Protein AF-A0A2P6MQW4-F1 (afdb_monomer)

Secondary structure (DSSP, 8-state):
-----------------------S-SS-HHHHHHHHHHHHHHHH-PPP-SSS-SSEEEEEEETTEEEEEEESS---HHHHSPP--TT---S----HHHHHHHHHHHHHHHHHHHSS--SEEEETT-TTTHHHHHHHHHHHHHT---EEEEEES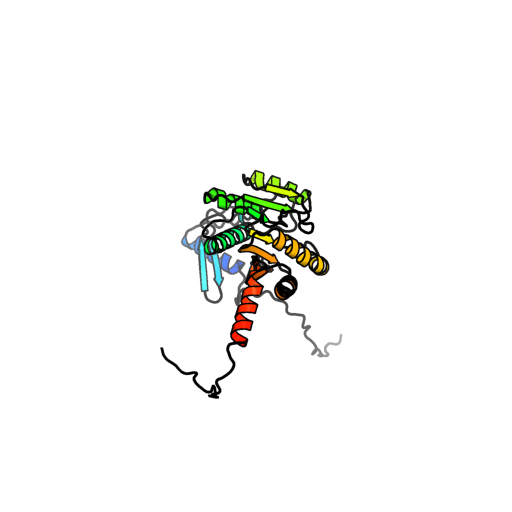-HHHHHHHHHHHHHHT---EEEE--TTTT-S-TT-EEEEEEEPPPTTTSS-HHHHHHHHHHHHHHHHHHEEEEEEEEEEES-HHHHHHHHHHHHHTTSS-EEEEEEEEEEETTEEEEEEEEEEPPTTHHHHHHHHHHHHHHS------------------

Mean predicted aligned error: 14.39 Å

InterPro domains:
  IPR000241 Ribosomal RNA large subunit methyltransferase K/L-like, methyltransferase domain [PF01170] (119-247)
  IPR004114 THUMP domain [PS51165] (1-72)
  IPR029063 S-adenosyl-L-methionine-dependent methyltransferase superfamily [G3DSA:3.40.50.150] (88-279)
  IPR029063 S-adenosyl-L-methionine-dependent methyltransferase superfamily [SSF53335] (117-235)

pLDDT: mean 76.19, std 22.74, range [26.3, 98.56]

Organism: NCBI:txid1890364

Foldseek 3Di:
DDDDDDDDDDDDDDDDDDDDDDEPDPDDQVVVVVVVQVVCCVPPVDDDDPPDDPWDWGWDDHHPDIDIDIDPDDPDVPQQDQDFPPPDDDLDDFGLVVLLVLLVVQQVVLCVQPVAGWAEEEAAAQQLNSNQLSNQVVCVVVVHNHAYEYEHQDPVSQVNNVVSCVVSVGDHHYDNDDLLPQPAAFAAGQEYEYADDECPRPNHPVVCLVVLLSNLQSVLRRHHAQGKYKYKYLPVVSNVVSLVVCVVVLPSQKDWDDWDWDATPNRTMIITMMGRHDSPPVVVVVVVVVVVVVPPDDDDDDDDDDDDDDDDD

Sequence (313 aa):
MPKNRDESKLKEPQKPVTPPMKGLHAYKSPQAASILGGVVQERYGWKVDLEHYDLMISIIILGRDVLICIFLFKLDARYRAPPVVEGFKPVTSLNPATSAALVLLSFDQYFKTHRRYPQFVLDPVCGIGTIPIEGEKIVEERKIKSQFIGTDMYDASIQQARANMEMSRTKGELWVRDSMQGSMRKECIDVILADLPFGRRHGSHNSNQKLYPRLLKQFSRSLCTGGQMYLLTSDSNLLWRVVKEQTATSTMGITLDSMRLVVIGGLACQLMTLTKTSPFLWKEKEKGNANKKQKGGDNDSAVTFADQYHNHD

Radius of gyration: 28.01 Å; Cα contacts (8 Å, |Δi|>4): 444; chains: 1; bounding box: 102×65×67 Å

Nearest PDB structures (foldseek):
  6zxw-assembly1_G  TM=6.320E-01  e=4.915E-16  Archaeoglobus fulgidus
  7qw6-assembly1_A  TM=7.421E-01  e=2.911E-10  Geobacillus stearothermophilus
  7qw7-assembly1_A  TM=6.926E-01  e=4.189E-10  Geobacillus stearothermophilus
  7qw8-assembly1_A  TM=7.684E-01  e=3.505E-09  Geobacillus stearothermophilus
  7uyf-assembly1_A  TM=5.538E-01  e=1.127E-04  Homo sapiens

Structure (mmCIF, N/CA/C/O backbone):
data_AF-A0A2P6MQW4-F1
#
_entry.id   AF-A0A2P6MQW4-F1
#
loop_
_atom_site.group_PDB
_atom_site.id
_atom_site.type_symbol
_atom_site.label_atom_id
_atom_site.label_alt_id
_atom_site.label_comp_id
_atom_site.label_asym_id
_atom_site.label_entity_id
_atom_site.label_seq_id
_atom_site.pdbx_PDB_ins_code
_atom_site.Cartn_x
_atom_site.Cartn_y
_atom_site.Cartn_z
_atom_site.occupancy
_atom_site.B_iso_or_equiv
_atom_site.auth_seq_id
_atom_site.auth_comp_id
_atom_site.auth_asym_id
_atom_site.auth_atom_id
_atom_site.pdbx_PDB_model_num
ATOM 1 N N . MET A 1 1 ? 71.202 -32.603 -13.552 1.00 44.22 1 MET A N 1
ATOM 2 C CA . MET A 1 1 ? 70.162 -33.469 -14.149 1.00 44.22 1 MET A CA 1
ATOM 3 C C . MET A 1 1 ? 70.196 -34.806 -13.433 1.00 44.22 1 MET A C 1
ATOM 5 O O . MET A 1 1 ? 71.265 -35.398 -13.369 1.00 44.22 1 MET A O 1
ATOM 9 N N . PRO A 1 2 ? 69.084 -35.199 -12.803 1.00 37.12 2 PRO A N 1
ATOM 10 C CA . PRO A 1 2 ? 68.334 -36.343 -13.322 1.00 37.12 2 PRO A CA 1
ATOM 11 C C . PRO A 1 2 ? 66.823 -36.070 -13.396 1.00 37.12 2 PRO A C 1
ATOM 13 O O . PRO A 1 2 ? 66.271 -35.283 -12.630 1.00 37.12 2 PRO A O 1
ATOM 16 N N . LYS A 1 3 ? 66.185 -36.707 -14.380 1.00 32.94 3 LYS A N 1
ATOM 17 C CA . LYS A 1 3 ? 64.747 -36.683 -14.668 1.00 32.94 3 LYS A CA 1
ATOM 18 C C . LYS A 1 3 ? 64.034 -37.852 -13.971 1.00 32.94 3 LYS A C 1
ATOM 20 O O . LYS A 1 3 ? 64.612 -38.923 -13.832 1.00 32.94 3 LYS A O 1
ATOM 25 N N . ASN A 1 4 ? 62.749 -37.617 -13.699 1.00 34.44 4 ASN A N 1
ATOM 26 C CA . ASN A 1 4 ? 61.641 -38.560 -13.505 1.00 34.44 4 ASN A CA 1
ATOM 27 C C . ASN A 1 4 ? 61.607 -39.434 -12.239 1.00 34.44 4 ASN A C 1
ATOM 29 O O . ASN A 1 4 ? 62.124 -40.547 -12.205 1.00 34.44 4 ASN A O 1
ATOM 33 N N . ARG A 1 5 ? 60.791 -38.989 -11.275 1.00 33.41 5 ARG A N 1
ATOM 34 C CA . ARG A 1 5 ? 59.795 -39.855 -10.633 1.00 33.41 5 ARG A CA 1
ATOM 35 C C . ARG A 1 5 ? 58.408 -39.279 -10.883 1.00 33.41 5 ARG A C 1
ATOM 37 O O . ARG A 1 5 ? 58.172 -38.095 -10.666 1.00 33.41 5 ARG A O 1
ATOM 44 N N . ASP A 1 6 ? 57.557 -40.148 -11.394 1.00 42.06 6 ASP A N 1
ATOM 45 C CA . ASP A 1 6 ? 56.147 -39.949 -11.672 1.00 42.06 6 ASP A CA 1
ATOM 46 C C . ASP A 1 6 ? 55.377 -40.277 -10.387 1.00 42.06 6 ASP A C 1
ATOM 48 O O . ASP A 1 6 ? 55.449 -41.407 -9.917 1.00 42.06 6 ASP A O 1
ATOM 52 N N . GLU A 1 7 ? 54.722 -39.289 -9.778 1.00 36.41 7 GLU A N 1
ATOM 53 C CA . GLU A 1 7 ? 53.800 -39.468 -8.648 1.00 36.41 7 GLU A CA 1
ATOM 54 C C . GLU A 1 7 ? 52.928 -38.205 -8.520 1.00 36.41 7 GLU A C 1
ATOM 56 O O . GLU A 1 7 ? 53.255 -37.253 -7.816 1.00 36.41 7 GLU A O 1
ATOM 61 N N . SER A 1 8 ? 51.798 -38.158 -9.233 1.00 34.97 8 SER A N 1
ATOM 62 C CA . SER A 1 8 ? 50.724 -37.204 -8.914 1.00 34.97 8 SER A CA 1
ATOM 63 C C . SER A 1 8 ? 49.333 -37.775 -9.201 1.00 34.97 8 SER A C 1
ATOM 65 O O . SER A 1 8 ? 48.591 -37.343 -10.076 1.00 34.97 8 SER A O 1
ATOM 67 N N . LYS A 1 9 ? 48.922 -38.739 -8.374 1.00 42.12 9 LYS A N 1
ATOM 68 C CA . LYS A 1 9 ? 47.525 -38.790 -7.931 1.00 42.12 9 LYS A CA 1
ATOM 69 C C . LYS A 1 9 ? 47.465 -38.073 -6.592 1.00 42.12 9 LYS A C 1
ATOM 71 O O . LYS A 1 9 ? 48.032 -38.598 -5.645 1.00 42.12 9 LYS A O 1
ATOM 76 N N . LEU A 1 10 ? 46.773 -36.933 -6.508 1.00 30.31 10 LEU A N 1
ATOM 77 C CA . LEU A 1 10 ? 45.850 -36.609 -5.408 1.00 30.31 10 LEU A CA 1
ATOM 78 C C . LEU A 1 10 ? 45.249 -35.196 -5.536 1.00 30.31 10 LEU A C 1
ATOM 80 O O . LEU A 1 10 ? 45.945 -34.191 -5.452 1.00 30.31 10 LEU A O 1
ATOM 84 N N . LYS A 1 11 ? 43.909 -35.211 -5.572 1.00 31.86 11 LYS A N 1
ATOM 85 C CA . LYS A 1 11 ? 42.935 -34.205 -5.113 1.00 31.86 11 LYS A CA 1
ATOM 86 C C . LYS A 1 11 ? 42.716 -32.968 -5.987 1.00 31.86 11 LYS A C 1
ATOM 88 O O . LYS A 1 11 ? 43.313 -31.915 -5.797 1.00 31.86 11 LYS A O 1
ATOM 93 N N . GLU A 1 12 ? 41.699 -33.095 -6.839 1.00 35.22 12 GLU A N 1
ATOM 94 C CA . GLU A 1 12 ? 40.882 -31.975 -7.305 1.00 35.22 12 GLU A CA 1
ATOM 95 C C . GLU A 1 12 ? 40.389 -31.128 -6.115 1.00 35.22 12 GLU A C 1
ATOM 97 O O . GLU A 1 12 ? 39.826 -31.677 -5.158 1.00 35.22 12 GLU A O 1
ATOM 102 N N . PRO A 1 13 ? 40.538 -29.795 -6.152 1.00 30.20 13 PRO A N 1
ATOM 103 C CA . PRO A 1 13 ? 39.855 -28.931 -5.209 1.00 30.20 13 PRO A CA 1
ATOM 104 C C . PRO A 1 13 ? 38.390 -28.764 -5.634 1.00 30.20 13 PRO A C 1
ATOM 106 O O . PRO A 1 13 ? 38.050 -27.925 -6.467 1.00 30.20 13 PRO A O 1
ATOM 109 N N . GLN A 1 14 ? 37.505 -29.540 -5.006 1.00 41.25 14 GLN A N 1
ATOM 110 C CA . GLN A 1 14 ? 36.084 -29.208 -4.920 1.00 41.25 14 GLN A CA 1
ATOM 111 C C . GLN A 1 14 ? 35.912 -27.896 -4.145 1.00 41.25 14 GLN A C 1
ATOM 113 O O . GLN A 1 14 ? 36.339 -27.805 -2.994 1.00 41.25 14 GLN A O 1
ATOM 118 N N . LYS A 1 15 ? 35.248 -26.901 -4.745 1.00 32.19 15 LYS A N 1
ATOM 119 C CA . LYS A 1 15 ? 34.669 -25.731 -4.059 1.00 32.19 15 LYS A CA 1
ATOM 120 C C . LYS A 1 15 ? 33.479 -25.168 -4.869 1.00 32.19 15 LYS A C 1
ATOM 122 O O . LYS A 1 15 ? 33.361 -25.473 -6.051 1.00 32.19 15 LYS A O 1
ATOM 127 N N . PRO A 1 16 ? 32.543 -24.448 -4.225 1.00 28.25 16 PRO A N 1
ATOM 128 C CA . PRO A 1 16 ? 31.195 -24.945 -3.958 1.00 28.25 16 PRO A CA 1
ATOM 129 C C . PRO A 1 16 ? 30.109 -24.337 -4.860 1.00 28.25 16 PRO A C 1
ATOM 131 O O . PRO A 1 16 ? 30.250 -23.247 -5.406 1.00 28.25 16 PRO A O 1
ATOM 134 N N . VAL A 1 17 ? 28.994 -25.062 -4.956 1.00 37.56 17 VAL A N 1
ATOM 135 C CA . VAL A 1 17 ? 27.752 -24.681 -5.641 1.00 37.56 17 VAL A CA 1
ATOM 136 C C . VAL A 1 17 ? 27.025 -23.563 -4.886 1.00 37.56 17 VAL A C 1
ATOM 138 O O . VAL A 1 17 ? 26.698 -23.742 -3.714 1.00 37.56 17 VAL A O 1
ATOM 141 N N . THR A 1 18 ? 26.644 -22.489 -5.593 1.00 26.30 18 THR A N 1
ATOM 142 C CA . THR A 1 18 ? 25.503 -21.633 -5.205 1.00 26.30 18 THR A CA 1
ATOM 143 C C . THR A 1 18 ? 24.822 -21.023 -6.450 1.00 26.30 18 THR A C 1
ATOM 145 O O . THR A 1 18 ? 25.526 -20.477 -7.300 1.00 26.30 18 THR A O 1
ATOM 148 N N . PRO A 1 19 ? 23.480 -21.108 -6.612 1.00 33.75 19 PRO A N 1
ATOM 149 C CA . PRO A 1 19 ? 22.783 -20.766 -7.860 1.00 33.75 19 PRO A CA 1
ATOM 150 C C . PRO A 1 19 ? 22.317 -19.292 -7.916 1.00 33.75 19 PRO A C 1
ATOM 152 O O . PRO A 1 19 ? 22.216 -18.628 -6.883 1.00 33.75 19 PRO A O 1
ATOM 155 N N . PRO A 1 20 ? 21.931 -18.800 -9.111 1.00 31.84 20 PRO A N 1
ATOM 156 C CA . PRO A 1 20 ? 20.493 -18.708 -9.358 1.00 31.84 20 PRO A CA 1
ATOM 157 C C . PRO A 1 20 ? 20.118 -19.332 -10.707 1.00 31.84 20 PRO A C 1
ATOM 159 O O . PRO A 1 20 ? 20.423 -18.804 -11.774 1.00 31.84 20 PRO A O 1
ATOM 162 N N . MET A 1 21 ? 19.402 -20.457 -10.663 1.00 42.12 21 MET A N 1
ATOM 163 C CA . MET A 1 21 ? 18.702 -20.974 -11.834 1.00 42.12 21 MET A CA 1
ATOM 164 C C . MET A 1 21 ? 17.496 -20.078 -12.136 1.00 42.12 21 MET A C 1
ATOM 166 O O . MET A 1 21 ? 16.520 -20.065 -11.387 1.00 42.12 21 MET A O 1
ATOM 170 N N . LYS A 1 22 ? 17.537 -19.384 -13.274 1.00 38.19 22 LYS A N 1
ATOM 171 C CA . LYS A 1 22 ? 16.342 -19.049 -14.058 1.00 38.19 22 LYS A CA 1
ATOM 172 C C . LYS A 1 22 ? 16.605 -19.443 -15.515 1.00 38.19 22 LYS A C 1
ATOM 174 O O . LYS A 1 22 ? 17.204 -18.679 -16.261 1.00 38.19 22 LYS A O 1
ATOM 179 N N . GLY A 1 23 ? 16.166 -20.656 -15.866 1.00 48.03 23 GLY A N 1
ATOM 180 C CA . GLY A 1 23 ? 16.211 -21.252 -17.209 1.00 48.03 23 GLY A CA 1
ATOM 181 C C . GLY A 1 23 ? 17.171 -22.444 -17.314 1.00 48.03 23 GLY A C 1
ATOM 182 O O . GLY A 1 23 ? 18.373 -22.283 -17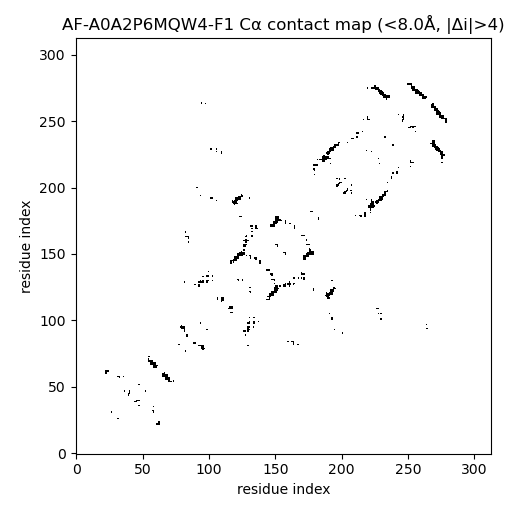.141 1.00 48.03 23 GLY A O 1
ATOM 183 N N . LEU A 1 24 ? 16.648 -23.638 -17.617 1.00 56.66 24 LEU A N 1
ATOM 184 C CA . LEU A 1 24 ? 17.398 -24.866 -17.939 1.00 56.66 24 LEU A CA 1
ATOM 185 C C . LEU A 1 24 ? 18.066 -24.774 -19.332 1.00 56.66 24 LEU A C 1
ATOM 187 O O . LEU A 1 24 ? 17.873 -25.638 -20.186 1.00 56.66 24 LEU A O 1
ATOM 191 N N . HIS A 1 25 ? 18.811 -23.705 -19.614 1.00 62.38 25 HIS A N 1
ATOM 192 C CA . HIS A 1 25 ? 19.381 -23.478 -20.944 1.00 62.38 25 HIS A CA 1
ATOM 193 C C . HIS A 1 25 ? 20.897 -23.328 -20.886 1.00 62.38 25 HIS A C 1
ATOM 195 O O . HIS A 1 25 ? 21.434 -22.625 -20.035 1.00 62.38 25 HIS A O 1
ATOM 201 N N . ALA A 1 26 ? 21.584 -23.988 -21.823 1.00 72.50 26 ALA A N 1
ATOM 202 C CA . ALA A 1 26 ? 23.042 -23.949 -21.956 1.00 72.50 26 ALA A CA 1
ATOM 203 C C . ALA A 1 26 ? 23.576 -22.594 -22.466 1.00 72.50 26 ALA A C 1
ATOM 205 O O . ALA A 1 26 ? 24.786 -22.399 -22.550 1.00 72.50 26 ALA A O 1
ATOM 206 N N . TYR A 1 27 ? 22.688 -21.661 -22.815 1.00 71.31 27 TYR A N 1
ATOM 207 C CA . TYR A 1 27 ? 23.023 -20.351 -23.359 1.00 71.31 27 TYR A CA 1
ATOM 208 C C . TYR A 1 27 ? 22.572 -19.221 -22.428 1.00 71.31 27 TYR A C 1
ATOM 210 O O . TYR A 1 27 ? 21.596 -19.331 -21.685 1.00 71.31 27 TYR A O 1
ATOM 218 N N . LYS A 1 28 ? 23.301 -18.105 -22.480 1.00 79.44 28 LYS A N 1
ATOM 219 C CA . LYS A 1 28 ? 23.038 -16.901 -21.681 1.00 79.44 28 LYS A CA 1
ATOM 220 C C . LYS A 1 28 ? 22.082 -15.958 -22.416 1.00 79.44 28 LYS A C 1
ATOM 222 O O . LYS A 1 28 ? 22.084 -15.901 -23.643 1.00 79.44 28 LYS A O 1
ATOM 227 N N . SER A 1 29 ? 21.340 -15.133 -21.676 1.00 79.50 29 SER A N 1
ATOM 228 C CA . SER A 1 29 ? 20.401 -14.152 -22.250 1.00 79.50 29 SER A CA 1
ATOM 229 C C . SER A 1 29 ? 21.007 -13.235 -23.331 1.00 79.50 29 SER A C 1
ATOM 231 O O . SER A 1 29 ? 20.345 -13.044 -24.350 1.00 79.50 29 SER A O 1
ATOM 233 N N . PRO A 1 30 ? 22.253 -12.722 -23.206 1.00 84.56 30 PRO A N 1
ATOM 234 C CA . PRO A 1 30 ? 22.855 -11.899 -24.259 1.00 84.56 30 PRO A CA 1
ATOM 235 C C . PRO A 1 30 ? 23.073 -12.646 -25.580 1.00 84.56 30 PRO A C 1
ATOM 237 O O . PRO A 1 30 ? 22.984 -12.040 -26.640 1.00 84.56 30 PRO A O 1
ATOM 240 N N . GLN A 1 31 ? 23.320 -13.961 -25.533 1.00 86.50 31 GLN A N 1
ATOM 241 C CA . GLN A 1 31 ? 23.498 -14.772 -26.742 1.00 86.50 31 GLN A CA 1
ATOM 242 C C . GLN A 1 31 ? 22.174 -14.901 -27.499 1.00 86.50 31 GLN A C 1
ATOM 244 O O . GLN A 1 31 ? 22.132 -14.669 -28.702 1.00 86.50 31 GLN A O 1
ATOM 249 N N . ALA A 1 32 ? 21.079 -15.188 -26.788 1.00 86.69 32 ALA A N 1
ATOM 250 C CA . ALA A 1 32 ? 19.744 -15.240 -27.382 1.00 86.69 32 ALA A CA 1
ATOM 251 C C . ALA A 1 32 ? 19.323 -13.883 -27.978 1.00 86.69 32 ALA A C 1
ATOM 253 O O . ALA A 1 32 ? 18.801 -13.832 -29.090 1.00 86.69 32 ALA A O 1
ATOM 254 N N . ALA A 1 33 ? 19.600 -12.780 -27.273 1.00 87.25 33 ALA A N 1
ATOM 255 C CA . ALA A 1 33 ? 19.326 -11.431 -27.767 1.00 87.25 33 ALA A CA 1
ATOM 256 C C . ALA A 1 33 ? 20.159 -11.083 -29.014 1.00 87.25 33 ALA A C 1
ATOM 258 O O . ALA A 1 33 ? 19.630 -10.508 -29.961 1.00 87.25 33 ALA A O 1
ATOM 259 N N . SER A 1 34 ? 21.438 -11.469 -29.039 1.00 89.31 34 SER A N 1
ATOM 260 C CA . SER A 1 34 ? 22.322 -11.256 -30.190 1.00 89.31 34 SER A CA 1
ATOM 261 C C . SER A 1 34 ? 21.850 -12.020 -31.428 1.00 89.31 34 SER A C 1
ATOM 263 O O . SER A 1 34 ? 21.820 -11.439 -32.510 1.00 89.31 34 SER A O 1
ATOM 265 N N . ILE A 1 35 ? 21.423 -13.279 -31.270 1.00 91.19 35 ILE A N 1
ATOM 266 C CA . ILE A 1 35 ? 20.864 -14.080 -32.371 1.00 91.19 35 ILE A CA 1
ATOM 267 C C . ILE A 1 35 ? 19.593 -13.421 -32.914 1.00 91.19 35 ILE A C 1
ATOM 269 O O . ILE A 1 35 ? 19.471 -13.238 -34.123 1.00 91.19 35 ILE A O 1
ATOM 273 N N . LEU A 1 36 ? 18.669 -13.014 -32.034 1.00 91.31 36 LEU A N 1
ATOM 274 C CA . LEU A 1 36 ? 17.448 -12.320 -32.447 1.00 91.31 36 LEU A CA 1
ATOM 275 C C . LEU A 1 36 ? 17.764 -11.031 -33.217 1.00 91.31 36 LEU A C 1
ATOM 277 O O . LEU A 1 36 ? 17.200 -10.808 -34.286 1.00 91.31 36 LEU A O 1
ATOM 281 N N . GLY A 1 37 ? 18.673 -10.205 -32.690 1.00 90.38 37 GLY A N 1
ATOM 282 C CA . GLY A 1 37 ? 19.095 -8.961 -33.331 1.00 90.38 37 GLY A CA 1
ATOM 283 C C . GLY A 1 37 ? 19.687 -9.194 -34.721 1.00 90.38 37 GLY A C 1
ATOM 284 O O . GLY A 1 37 ? 19.310 -8.500 -35.661 1.00 90.38 37 GLY A O 1
ATOM 285 N N . GLY A 1 38 ? 20.535 -10.218 -34.868 1.00 91.44 38 GLY A N 1
ATOM 286 C CA . GLY A 1 38 ? 21.110 -10.609 -36.156 1.00 91.44 38 GLY A CA 1
ATOM 287 C C . GLY A 1 38 ? 20.052 -11.029 -37.177 1.00 91.44 38 GLY A C 1
ATOM 288 O O . GLY A 1 38 ? 20.042 -10.514 -38.290 1.00 91.44 38 GLY A O 1
ATOM 289 N N . VAL A 1 39 ? 19.102 -11.885 -36.783 1.00 92.88 39 VAL A N 1
ATOM 290 C CA . VAL A 1 39 ? 18.011 -12.336 -37.670 1.00 92.88 39 VAL A CA 1
ATOM 291 C C . VAL A 1 39 ? 17.117 -11.170 -38.107 1.00 92.88 39 VAL A C 1
ATOM 293 O O . VAL A 1 39 ? 16.710 -11.095 -39.266 1.00 92.88 39 VAL A O 1
ATOM 296 N N . VAL A 1 40 ? 16.803 -10.243 -37.197 1.00 92.31 40 VAL A N 1
ATOM 297 C CA . VAL A 1 40 ? 16.002 -9.048 -37.519 1.00 92.31 40 VAL A CA 1
ATOM 298 C C . VAL A 1 40 ? 16.759 -8.126 -38.477 1.00 92.31 40 VAL A C 1
ATOM 300 O O . VAL A 1 40 ? 16.173 -7.636 -39.444 1.00 92.31 40 VAL A O 1
ATOM 303 N N . GLN A 1 41 ? 18.055 -7.920 -38.243 1.00 92.69 41 GLN A N 1
ATOM 304 C CA . GLN A 1 41 ? 18.908 -7.106 -39.104 1.00 92.69 41 GLN A CA 1
ATOM 305 C C . GLN A 1 41 ? 19.041 -7.706 -40.509 1.00 92.69 41 GLN A C 1
ATOM 307 O O . GLN A 1 41 ? 18.893 -6.980 -41.486 1.00 92.69 41 GLN A O 1
ATOM 312 N N . GLU A 1 42 ? 19.265 -9.016 -40.624 1.00 94.69 42 GLU A N 1
ATOM 313 C CA . GLU A 1 42 ? 19.369 -9.716 -41.910 1.00 94.69 42 GLU A CA 1
ATOM 314 C C . GLU A 1 42 ? 18.056 -9.647 -42.700 1.00 94.69 42 GLU A C 1
ATOM 316 O O . GLU A 1 42 ? 18.055 -9.359 -43.895 1.00 94.69 42 GLU A O 1
ATOM 321 N N . ARG A 1 43 ? 16.921 -9.869 -42.029 1.00 94.31 43 ARG A N 1
ATOM 322 C CA . ARG A 1 43 ? 15.617 -9.952 -42.694 1.00 94.31 43 ARG A CA 1
ATOM 323 C C . ARG A 1 43 ? 15.032 -8.598 -43.085 1.00 94.31 43 ARG A C 1
ATOM 325 O O . ARG A 1 43 ? 14.359 -8.510 -44.109 1.00 94.31 43 ARG A O 1
ATOM 332 N N . TYR A 1 44 ? 15.223 -7.573 -42.257 1.00 92.94 44 TYR A N 1
ATOM 333 C CA . TYR A 1 44 ? 14.556 -6.276 -42.425 1.00 92.94 44 TYR A CA 1
ATOM 334 C C . TYR A 1 44 ? 15.520 -5.110 -42.668 1.00 92.94 44 TYR A C 1
ATOM 336 O O . TYR A 1 44 ? 15.071 -3.993 -42.919 1.00 92.94 44 TYR A O 1
ATOM 344 N N . GLY A 1 45 ? 16.834 -5.328 -42.568 1.00 92.06 45 GLY A N 1
ATOM 345 C CA . GLY A 1 45 ? 17.835 -4.263 -42.673 1.00 92.06 45 GLY A CA 1
ATOM 346 C C . GLY A 1 45 ? 17.816 -3.279 -41.499 1.00 92.06 45 GLY A C 1
ATOM 347 O O . GLY A 1 45 ? 18.396 -2.197 -41.593 1.00 92.06 45 GLY A O 1
ATOM 348 N N . TRP A 1 46 ? 17.132 -3.611 -40.401 1.00 92.62 46 TRP A N 1
ATOM 349 C CA . TRP A 1 46 ? 17.002 -2.723 -39.246 1.00 92.62 46 TRP A CA 1
ATOM 350 C C . TRP A 1 46 ? 18.323 -2.632 -38.484 1.00 92.62 46 TRP A C 1
ATOM 352 O O . TRP A 1 46 ? 18.942 -3.646 -38.159 1.00 92.62 46 TRP A O 1
ATOM 362 N N . LYS A 1 47 ? 18.758 -1.404 -38.187 1.00 88.62 47 LYS A N 1
ATOM 363 C CA . LYS A 1 47 ? 19.962 -1.160 -37.387 1.00 88.62 47 LYS A CA 1
ATOM 364 C C . LYS A 1 47 ? 19.672 -1.436 -35.914 1.00 88.62 47 LYS A C 1
ATOM 366 O O . LYS A 1 47 ? 18.636 -1.026 -35.397 1.00 88.62 47 LYS A O 1
ATOM 371 N N . VAL A 1 48 ? 20.604 -2.108 -35.244 1.00 86.75 48 VAL A N 1
ATOM 372 C CA . VAL A 1 48 ? 20.538 -2.339 -33.799 1.00 86.75 48 VAL A CA 1
ATOM 373 C C . VAL A 1 48 ? 21.140 -1.134 -33.084 1.00 86.75 48 VAL A C 1
ATOM 375 O O . VAL A 1 48 ? 22.324 -0.852 -33.247 1.00 86.75 48 VAL A O 1
ATOM 378 N N . ASP A 1 49 ? 20.328 -0.456 -32.280 1.00 84.44 49 ASP A N 1
ATOM 379 C CA . ASP A 1 49 ? 20.764 0.570 -31.334 1.00 84.44 49 ASP A CA 1
ATOM 380 C C . ASP A 1 49 ? 20.309 0.149 -29.931 1.00 84.44 49 ASP A C 1
ATOM 382 O O . ASP A 1 49 ? 19.138 -0.162 -29.715 1.00 84.44 49 ASP A O 1
ATOM 386 N N . LEU A 1 50 ? 21.242 0.061 -28.984 1.00 81.75 50 LEU A N 1
ATOM 387 C CA . LEU A 1 50 ? 20.950 -0.376 -27.615 1.00 81.75 50 LEU A CA 1
ATOM 388 C C . LEU A 1 50 ? 20.550 0.788 -26.697 1.00 81.75 50 LEU A C 1
ATOM 390 O O . LEU A 1 50 ? 20.004 0.548 -25.620 1.00 81.75 50 LEU A O 1
ATOM 394 N N . GLU A 1 51 ? 20.800 2.029 -27.118 1.00 77.50 51 GLU A N 1
ATOM 395 C CA . GLU A 1 51 ? 20.565 3.245 -26.337 1.00 77.50 51 GLU A CA 1
ATOM 396 C C . GLU A 1 51 ? 19.387 4.050 -26.901 1.00 77.50 51 GLU A C 1
ATOM 398 O O . GLU A 1 51 ? 18.472 4.421 -26.163 1.00 77.50 51 GLU A O 1
ATOM 403 N N . HIS A 1 52 ? 19.365 4.260 -28.219 1.00 80.62 52 HIS A N 1
ATOM 404 C CA . HIS A 1 52 ? 18.423 5.124 -28.931 1.00 80.62 52 HIS A CA 1
ATOM 405 C C . HIS A 1 52 ? 17.598 4.340 -29.961 1.00 80.62 52 HIS A C 1
ATOM 407 O O . HIS A 1 52 ? 17.561 4.661 -31.143 1.00 80.62 52 HIS A O 1
ATOM 413 N N . TYR A 1 53 ? 16.898 3.301 -29.509 1.00 83.81 53 TYR A N 1
ATOM 414 C CA . TYR A 1 53 ? 16.006 2.508 -30.362 1.00 83.81 53 TYR A CA 1
ATOM 415 C C . TYR A 1 53 ? 14.615 3.138 -30.514 1.00 83.81 53 TYR A C 1
ATOM 417 O O . TYR A 1 53 ? 14.107 3.759 -29.581 1.00 83.81 53 TYR A O 1
ATOM 425 N N . ASP A 1 54 ? 13.941 2.895 -31.638 1.00 82.69 54 ASP A N 1
ATOM 426 C CA . ASP A 1 54 ? 12.519 3.235 -31.827 1.00 82.69 54 ASP A CA 1
ATOM 427 C C . ASP A 1 54 ? 11.587 2.113 -31.351 1.00 82.69 54 ASP A C 1
ATOM 429 O O . ASP A 1 54 ? 10.542 2.366 -30.752 1.00 82.69 54 ASP A O 1
ATOM 433 N N . LEU A 1 55 ? 12.001 0.860 -31.564 1.00 83.94 55 LEU A N 1
ATOM 434 C CA . LEU A 1 55 ? 11.259 -0.347 -31.208 1.00 83.94 55 LEU A CA 1
ATOM 435 C C . LEU A 1 55 ? 12.135 -1.271 -30.367 1.00 83.94 55 LEU A C 1
ATOM 437 O O . LEU A 1 55 ? 13.228 -1.651 -30.780 1.00 83.94 55 LEU A O 1
ATOM 441 N N . MET A 1 56 ? 11.631 -1.679 -29.203 1.00 85.31 56 MET A N 1
ATOM 442 C CA . MET A 1 56 ? 12.279 -2.717 -28.405 1.00 85.31 56 MET A CA 1
ATOM 443 C C . MET A 1 56 ? 11.652 -4.068 -28.724 1.00 85.31 56 MET A C 1
ATOM 445 O O . MET A 1 56 ? 10.480 -4.308 -28.423 1.00 85.31 56 MET A O 1
ATOM 449 N N . ILE A 1 57 ? 12.457 -4.958 -29.298 1.00 87.81 57 ILE A N 1
ATOM 450 C CA . ILE A 1 57 ? 12.107 -6.361 -29.508 1.00 87.81 57 ILE A CA 1
ATOM 451 C C . ILE A 1 57 ? 12.811 -7.182 -28.429 1.00 87.81 57 ILE A C 1
ATOM 453 O O . ILE A 1 57 ? 14.005 -7.012 -28.193 1.00 87.81 57 ILE A O 1
ATOM 457 N N . SER A 1 58 ? 12.083 -8.068 -27.757 1.00 85.88 58 SER A N 1
ATOM 458 C CA . SER A 1 58 ? 12.638 -8.931 -26.717 1.00 85.88 58 SER A CA 1
ATOM 459 C C . SER A 1 58 ? 12.294 -10.386 -26.966 1.00 85.88 58 SER A C 1
ATOM 461 O O . SER A 1 58 ? 11.240 -10.705 -27.511 1.00 85.88 58 SER A O 1
ATOM 463 N N . ILE A 1 59 ? 13.183 -11.259 -26.512 1.00 87.00 59 ILE A N 1
ATOM 464 C CA . ILE A 1 59 ? 12.984 -12.699 -26.470 1.00 87.00 59 ILE A CA 1
ATOM 465 C C . ILE A 1 59 ? 12.898 -13.137 -25.010 1.00 87.00 59 ILE A C 1
ATOM 467 O O . ILE A 1 59 ? 13.789 -12.860 -24.205 1.00 87.00 59 ILE A O 1
ATOM 471 N N . ILE A 1 60 ? 11.808 -13.814 -24.668 1.00 83.38 60 ILE A N 1
ATOM 472 C CA . ILE A 1 60 ? 11.568 -14.390 -23.349 1.00 83.38 60 ILE A CA 1
ATOM 473 C C . ILE A 1 60 ? 11.489 -15.898 -23.534 1.00 83.38 60 ILE A C 1
ATOM 475 O O . ILE A 1 60 ? 10.644 -16.401 -24.267 1.00 83.38 60 ILE A O 1
ATOM 479 N N . ILE A 1 61 ? 12.384 -16.614 -22.865 1.00 83.44 61 ILE A N 1
ATOM 480 C CA . ILE A 1 61 ? 12.490 -18.067 -22.971 1.00 83.44 61 ILE A CA 1
ATOM 481 C C . ILE A 1 61 ? 11.996 -18.656 -21.655 1.00 83.44 61 ILE A C 1
ATOM 483 O O . ILE A 1 61 ? 12.553 -18.376 -20.590 1.00 83.44 61 ILE A O 1
ATOM 487 N N . LEU A 1 62 ? 10.917 -19.430 -21.731 1.00 81.56 62 LEU A N 1
ATOM 488 C CA . LEU A 1 62 ? 10.221 -20.025 -20.596 1.00 81.56 62 LEU A CA 1
ATOM 489 C C . LEU A 1 62 ? 10.260 -21.545 -20.742 1.00 81.56 62 LEU A C 1
ATOM 491 O O . LEU A 1 62 ? 9.356 -22.165 -21.294 1.00 81.56 62 LEU A O 1
ATOM 495 N N . GLY A 1 63 ? 11.337 -22.163 -20.257 1.00 81.81 63 GLY A N 1
ATOM 496 C CA . GLY A 1 63 ? 11.534 -23.596 -20.455 1.00 81.81 63 GLY A CA 1
ATOM 497 C C . GLY A 1 63 ? 11.629 -23.913 -21.947 1.00 81.81 63 GLY A C 1
ATOM 498 O O . GLY A 1 63 ? 12.544 -23.457 -22.616 1.00 81.81 63 GLY A O 1
ATOM 499 N N . ARG A 1 64 ? 10.703 -24.704 -22.490 1.00 84.19 64 ARG A N 1
ATOM 500 C CA . ARG A 1 64 ? 10.732 -25.062 -23.922 1.00 84.19 64 ARG A CA 1
ATOM 501 C C . ARG A 1 64 ? 10.081 -24.018 -24.829 1.00 84.19 64 ARG A C 1
ATOM 503 O O . ARG A 1 64 ? 10.255 -24.106 -26.040 1.00 84.19 64 ARG A O 1
ATOM 510 N N . ASP A 1 65 ? 9.382 -23.047 -24.254 1.00 84.56 65 ASP A N 1
ATOM 511 C CA . ASP A 1 65 ? 8.639 -22.048 -25.008 1.00 84.56 65 ASP A CA 1
ATOM 512 C C . ASP A 1 65 ? 9.471 -20.787 -25.230 1.00 84.56 65 ASP A C 1
ATOM 514 O O . ASP A 1 65 ? 10.222 -20.337 -24.357 1.00 84.56 65 ASP A O 1
ATOM 518 N N . VAL A 1 66 ? 9.306 -20.193 -26.410 1.00 86.69 66 VAL A N 1
ATOM 519 C CA . VAL A 1 66 ? 9.941 -18.931 -26.787 1.00 86.69 66 VAL A CA 1
ATOM 520 C C . VAL A 1 66 ? 8.855 -17.928 -27.130 1.00 86.69 66 VAL A C 1
ATOM 522 O O . VAL A 1 66 ? 8.053 -18.145 -28.034 1.00 86.69 66 VAL A O 1
ATOM 525 N N . LEU A 1 67 ? 8.860 -16.805 -26.422 1.00 87.88 67 LEU A N 1
ATOM 526 C CA . LEU A 1 67 ? 8.011 -15.662 -26.704 1.00 87.88 67 LEU A CA 1
ATOM 527 C C . LEU A 1 67 ? 8.871 -14.537 -27.281 1.00 87.88 67 LEU A C 1
ATOM 529 O O . LEU A 1 67 ? 9.839 -14.103 -26.656 1.00 87.88 67 LEU A O 1
ATOM 533 N N . ILE A 1 68 ? 8.507 -14.058 -28.468 1.00 89.06 68 ILE A N 1
ATOM 534 C CA . ILE A 1 68 ? 9.111 -12.875 -29.082 1.00 89.06 68 ILE A CA 1
ATOM 535 C C . ILE A 1 68 ? 8.105 -11.736 -28.954 1.00 89.06 68 ILE A C 1
ATOM 537 O O . ILE A 1 68 ? 6.976 -11.838 -29.427 1.00 89.06 68 ILE A O 1
ATOM 541 N N . CYS A 1 69 ? 8.518 -10.658 -28.297 1.00 84.94 69 CYS A N 1
ATOM 542 C CA . CYS A 1 69 ? 7.668 -9.522 -27.972 1.00 84.94 69 CYS A CA 1
ATOM 543 C C . CYS A 1 69 ? 8.180 -8.257 -28.646 1.00 84.94 69 CYS A C 1
ATOM 545 O O . CYS A 1 69 ? 9.379 -7.986 -28.619 1.00 84.94 69 CYS A O 1
ATOM 547 N N . ILE A 1 70 ? 7.257 -7.432 -29.132 1.00 87.06 70 ILE A N 1
ATOM 548 C CA . ILE A 1 70 ? 7.516 -6.025 -29.437 1.00 87.06 70 ILE A CA 1
ATOM 549 C C . ILE A 1 70 ? 6.890 -5.204 -28.314 1.00 87.06 70 ILE A C 1
ATOM 551 O O . ILE A 1 70 ? 5.710 -5.364 -28.001 1.00 87.06 70 ILE A O 1
ATOM 555 N N . PHE A 1 71 ? 7.676 -4.340 -27.683 1.00 79.06 71 PHE A N 1
ATOM 556 C CA . PHE A 1 71 ? 7.166 -3.448 -26.651 1.00 79.06 71 PHE A CA 1
ATOM 557 C C . PHE A 1 71 ? 6.500 -2.241 -27.301 1.00 79.06 71 PHE A C 1
ATOM 559 O O . PHE A 1 71 ? 7.139 -1.485 -28.027 1.00 79.06 71 PHE A O 1
ATOM 566 N N . LEU A 1 72 ? 5.212 -2.057 -27.005 1.00 79.56 72 LEU A N 1
ATOM 567 C CA . LEU A 1 72 ? 4.399 -0.963 -27.549 1.00 79.56 72 LEU A CA 1
ATOM 568 C C . LEU A 1 72 ? 4.701 0.397 -26.906 1.00 79.56 72 LEU A C 1
ATOM 570 O O . LEU A 1 72 ? 4.257 1.431 -27.389 1.00 79.56 72 LEU A O 1
ATOM 574 N N . PHE A 1 73 ? 5.443 0.399 -25.803 1.00 67.50 73 PHE A N 1
ATOM 575 C CA . PHE A 1 73 ? 5.887 1.597 -25.113 1.00 67.50 73 PHE A CA 1
ATOM 576 C C . PHE A 1 73 ? 7.338 1.413 -24.686 1.00 67.50 73 PHE A C 1
ATOM 578 O O . PHE A 1 73 ? 7.743 0.321 -24.272 1.00 67.50 73 PHE A O 1
ATOM 585 N N . LYS A 1 74 ? 8.125 2.492 -24.755 1.00 62.41 74 LYS A N 1
ATOM 586 C CA . LYS A 1 74 ? 9.447 2.512 -24.131 1.00 62.41 74 LYS A CA 1
ATOM 587 C C . LYS A 1 74 ? 9.246 2.350 -22.635 1.00 62.41 74 LYS A C 1
ATOM 589 O O . LYS A 1 74 ? 8.651 3.203 -21.977 1.00 62.41 74 LYS A O 1
ATOM 594 N N . LEU A 1 75 ? 9.705 1.222 -22.107 1.00 55.91 75 LEU A N 1
ATOM 595 C CA . LEU A 1 75 ? 9.641 0.954 -20.683 1.00 55.91 75 LEU A CA 1
ATOM 596 C C . LEU A 1 75 ? 10.691 1.812 -19.985 1.00 55.91 75 LEU A C 1
ATOM 598 O O . LEU A 1 75 ? 11.828 1.395 -19.778 1.00 55.91 75 LEU A O 1
ATOM 602 N N . ASP A 1 76 ? 10.304 3.033 -19.648 1.00 52.44 76 ASP A N 1
ATOM 603 C CA . ASP A 1 76 ? 11.154 3.910 -18.870 1.00 52.44 76 ASP A CA 1
ATOM 604 C C . ASP A 1 76 ? 11.376 3.309 -17.477 1.00 52.44 76 ASP A C 1
ATOM 606 O O . ASP A 1 76 ? 10.431 2.889 -16.799 1.00 52.44 76 ASP A O 1
ATOM 610 N N . ALA A 1 77 ? 12.629 3.283 -17.025 1.00 48.56 77 ALA A N 1
ATOM 611 C CA . ALA A 1 77 ? 12.959 2.902 -15.657 1.00 48.56 77 ALA A CA 1
ATOM 612 C C . ALA A 1 77 ? 12.214 3.782 -14.634 1.00 48.56 77 ALA A C 1
ATOM 614 O O . ALA A 1 77 ? 11.875 3.297 -13.554 1.00 48.56 77 ALA A O 1
ATOM 615 N N . ARG A 1 78 ? 11.869 5.025 -15.006 1.00 43.69 78 ARG A N 1
ATOM 616 C CA . ARG A 1 78 ? 11.038 5.947 -14.220 1.00 43.69 78 ARG A CA 1
ATOM 617 C C . ARG A 1 78 ? 9.629 5.417 -13.950 1.00 43.69 78 ARG A C 1
ATOM 619 O O . ARG A 1 78 ? 9.112 5.668 -12.875 1.00 43.69 78 ARG A O 1
ATOM 626 N N . TYR A 1 79 ? 9.031 4.627 -14.848 1.00 46.91 79 TYR A N 1
ATOM 627 C CA . TYR A 1 79 ? 7.720 4.001 -14.597 1.00 46.91 79 TYR A CA 1
ATOM 628 C C . TYR A 1 79 ? 7.797 2.807 -13.633 1.00 46.91 79 TYR A C 1
ATOM 630 O O . TYR A 1 79 ? 6.776 2.354 -13.121 1.00 46.91 79 TYR A O 1
ATOM 638 N N . ARG A 1 80 ? 9.000 2.270 -13.385 1.00 48.44 80 ARG A N 1
ATOM 639 C CA . ARG A 1 80 ? 9.240 1.239 -12.361 1.00 48.44 80 ARG A CA 1
ATOM 640 C C . ARG A 1 80 ? 9.677 1.826 -11.023 1.00 48.44 80 ARG A C 1
ATOM 642 O O . ARG A 1 80 ? 9.566 1.140 -10.007 1.00 48.44 80 ARG A O 1
ATOM 649 N N . ALA A 1 81 ? 10.224 3.036 -11.036 1.00 52.91 81 ALA A N 1
ATOM 650 C CA . ALA A 1 81 ? 10.717 3.709 -9.854 1.00 52.91 81 ALA A CA 1
ATOM 651 C C . ALA A 1 81 ? 9.607 4.576 -9.242 1.00 52.91 81 ALA A C 1
ATOM 653 O O . ALA A 1 81 ? 8.791 5.143 -9.966 1.00 52.91 81 ALA A O 1
ATOM 654 N N . PRO A 1 82 ? 9.560 4.706 -7.911 1.00 53.97 82 PRO A N 1
ATOM 655 C CA . PRO A 1 82 ? 8.760 5.751 -7.291 1.00 53.97 82 PRO A CA 1
ATOM 656 C C . PRO A 1 82 ? 9.180 7.119 -7.858 1.00 53.97 82 PRO A C 1
ATOM 658 O O . PRO A 1 82 ? 10.359 7.291 -8.185 1.00 53.97 82 PRO A O 1
ATOM 661 N N . PRO A 1 83 ? 8.274 8.108 -7.951 1.00 54.56 83 PRO A N 1
ATOM 662 C CA . PRO A 1 83 ? 8.702 9.489 -8.110 1.00 54.56 83 PRO A CA 1
ATOM 663 C C . PRO A 1 83 ? 9.623 9.831 -6.933 1.00 54.56 83 PRO A C 1
ATOM 665 O O . PRO A 1 83 ? 9.281 9.624 -5.767 1.00 54.56 83 PRO A O 1
ATOM 668 N N . VAL A 1 84 ? 10.835 10.265 -7.252 1.00 58.06 84 VAL A N 1
ATOM 669 C CA . VAL A 1 84 ? 11.880 10.584 -6.285 1.00 58.06 84 VAL A CA 1
ATOM 670 C C . VAL A 1 84 ? 12.489 11.909 -6.717 1.00 58.06 84 VAL A C 1
ATOM 672 O O . VAL A 1 84 ? 12.916 12.037 -7.863 1.00 58.06 84 VAL A O 1
ATOM 675 N N . VAL A 1 85 ? 12.506 12.891 -5.814 1.00 55.59 85 VAL A N 1
ATOM 676 C CA . VAL A 1 85 ? 13.193 14.168 -6.053 1.00 55.59 85 VAL A CA 1
ATOM 677 C C . VAL A 1 85 ? 14.694 13.909 -6.202 1.00 55.59 85 VAL A C 1
ATOM 679 O O . VAL A 1 85 ? 15.289 13.133 -5.449 1.00 55.59 85 VAL A O 1
ATOM 682 N N . GLU A 1 86 ? 15.299 14.553 -7.197 1.00 48.72 86 GLU A N 1
ATOM 683 C CA . GLU A 1 86 ? 16.730 14.470 -7.481 1.00 48.72 86 GLU A CA 1
ATOM 684 C C . GLU A 1 86 ? 17.560 14.792 -6.221 1.00 48.72 86 GLU A C 1
ATOM 686 O O . GLU A 1 86 ? 17.313 15.781 -5.537 1.00 48.72 86 GLU A O 1
ATOM 691 N N . GLY A 1 87 ? 18.529 13.935 -5.879 1.00 45.09 87 GLY A N 1
ATOM 692 C CA . GLY A 1 87 ? 19.401 14.116 -4.707 1.00 45.09 87 GLY A CA 1
ATOM 693 C C . GLY A 1 87 ? 18.994 13.359 -3.434 1.00 45.09 87 GLY A C 1
ATOM 694 O O . GLY A 1 87 ? 19.814 13.241 -2.524 1.00 45.09 87 GLY A O 1
ATOM 695 N N . PHE A 1 88 ? 17.804 12.754 -3.375 1.00 45.94 88 PHE A N 1
ATOM 696 C CA . PHE A 1 88 ? 17.394 11.897 -2.257 1.00 45.94 88 PHE A CA 1
ATOM 697 C C . PHE A 1 88 ? 17.065 10.494 -2.766 1.00 45.94 88 PHE A C 1
ATOM 699 O O . PHE A 1 88 ? 16.150 10.331 -3.552 1.00 45.94 88 PHE A O 1
ATOM 706 N N . LYS A 1 89 ? 17.782 9.447 -2.344 1.00 48.19 89 LYS A N 1
ATOM 707 C CA . LYS A 1 89 ? 17.389 8.054 -2.632 1.00 48.19 89 LYS A CA 1
ATOM 708 C C . LYS A 1 89 ? 16.639 7.499 -1.421 1.00 48.19 89 LYS A C 1
ATOM 710 O O . LYS A 1 89 ? 17.305 7.113 -0.459 1.00 48.19 89 LYS A O 1
ATOM 715 N N . PRO A 1 90 ? 15.296 7.424 -1.429 1.00 48.06 90 PRO A N 1
ATOM 716 C CA . PRO A 1 90 ? 14.588 6.732 -0.365 1.00 48.06 90 PRO A CA 1
ATOM 717 C C . PRO A 1 90 ? 15.069 5.280 -0.314 1.00 48.06 90 PRO A C 1
ATOM 719 O O . PRO A 1 90 ? 15.203 4.608 -1.338 1.00 48.06 90 PRO A O 1
ATOM 722 N N . VAL A 1 91 ? 15.368 4.810 0.896 1.00 45.78 91 VAL A N 1
ATOM 723 C CA . VAL A 1 91 ? 16.000 3.503 1.134 1.00 45.78 91 VAL A CA 1
ATOM 724 C C . VAL A 1 91 ? 15.072 2.351 0.708 1.00 45.78 91 VAL A C 1
ATOM 726 O O . VAL A 1 91 ? 15.557 1.297 0.282 1.00 45.78 91 VAL A O 1
ATOM 729 N N . THR A 1 92 ? 13.750 2.573 0.731 1.00 51.84 92 THR A N 1
ATOM 730 C CA . THR A 1 92 ? 12.712 1.713 0.139 1.00 51.84 92 THR A CA 1
ATOM 731 C C . THR A 1 92 ? 11.431 2.500 -0.141 1.00 51.84 92 THR A C 1
ATOM 733 O O . THR A 1 92 ? 11.011 3.307 0.682 1.00 51.84 92 THR A O 1
ATOM 736 N N . SER A 1 93 ? 10.765 2.213 -1.254 1.00 65.31 93 SER A N 1
ATOM 737 C CA . SER A 1 93 ? 9.376 2.604 -1.498 1.00 65.31 93 SER A CA 1
ATOM 738 C C . SER A 1 93 ? 8.709 1.506 -2.315 1.00 65.31 93 SER A C 1
ATOM 740 O O . SER A 1 93 ? 9.346 0.895 -3.184 1.00 65.31 93 SER A O 1
ATOM 742 N N . LEU A 1 94 ? 7.455 1.209 -1.977 1.00 80.69 94 LEU A N 1
ATOM 743 C CA . LEU A 1 94 ? 6.635 0.264 -2.717 1.00 80.69 94 LEU A CA 1
ATOM 744 C C . LEU A 1 94 ? 6.578 0.695 -4.186 1.00 80.69 94 LEU A C 1
ATOM 746 O O . LEU A 1 94 ? 6.367 1.866 -4.484 1.00 80.69 94 LEU A O 1
ATOM 750 N N . ASN A 1 95 ? 6.753 -0.240 -5.118 1.00 82.31 95 ASN A N 1
ATOM 751 C CA . ASN A 1 95 ? 6.631 0.083 -6.538 1.00 82.31 95 ASN A CA 1
ATOM 752 C C . ASN A 1 95 ? 5.219 0.655 -6.822 1.00 82.31 95 ASN A C 1
ATOM 754 O O . ASN A 1 95 ? 4.242 0.040 -6.377 1.00 82.31 95 ASN A O 1
ATOM 758 N N . PRO A 1 96 ? 5.089 1.763 -7.583 1.00 85.50 96 PRO A N 1
ATOM 759 C CA . PRO A 1 96 ? 3.797 2.338 -7.966 1.00 85.50 96 PRO A CA 1
ATOM 760 C C . PRO A 1 96 ? 2.783 1.322 -8.516 1.00 85.50 96 PRO A C 1
ATOM 762 O O . PRO A 1 96 ? 1.625 1.331 -8.120 1.00 85.50 96 PRO A O 1
ATOM 765 N N . ALA A 1 97 ? 3.210 0.362 -9.339 1.00 84.88 97 ALA A N 1
ATOM 766 C CA . ALA A 1 97 ? 2.326 -0.677 -9.868 1.00 84.88 97 ALA A CA 1
ATOM 767 C C . ALA A 1 97 ? 1.785 -1.610 -8.770 1.00 84.88 97 ALA A C 1
ATOM 769 O O . ALA A 1 97 ? 0.615 -1.992 -8.792 1.00 84.88 97 ALA A O 1
ATOM 770 N N . THR A 1 98 ? 2.616 -1.971 -7.787 1.00 88.50 98 THR A N 1
ATOM 771 C CA . THR A 1 98 ? 2.175 -2.777 -6.639 1.00 88.50 98 THR A CA 1
ATOM 772 C C . THR A 1 98 ? 1.224 -1.985 -5.747 1.00 88.50 98 THR A C 1
ATOM 774 O O . THR A 1 98 ? 0.223 -2.527 -5.286 1.00 88.50 98 THR A O 1
ATOM 777 N N . SER A 1 99 ? 1.519 -0.703 -5.542 1.00 92.00 99 SER A N 1
ATOM 778 C CA . SER A 1 99 ? 0.671 0.235 -4.813 1.00 92.00 99 SER A CA 1
ATOM 779 C C . SER A 1 99 ? -0.718 0.367 -5.458 1.00 92.00 99 SER A C 1
ATOM 781 O O . SER A 1 99 ? -1.734 0.105 -4.812 1.00 92.00 99 SER A O 1
ATOM 783 N N . ALA A 1 100 ? -0.768 0.641 -6.763 1.00 92.94 100 ALA A N 1
ATOM 784 C CA . ALA A 1 100 ? -2.007 0.710 -7.530 1.00 92.94 100 ALA A CA 1
ATOM 785 C C . ALA A 1 100 ? -2.799 -0.607 -7.459 1.00 92.94 100 ALA A C 1
ATOM 787 O O . ALA A 1 100 ? -4.006 -0.598 -7.221 1.00 92.94 100 ALA A O 1
ATOM 788 N N . ALA A 1 101 ? -2.129 -1.758 -7.591 1.00 93.31 101 ALA A N 1
ATOM 789 C CA . ALA A 1 101 ? -2.775 -3.064 -7.464 1.00 93.31 101 ALA A CA 1
ATOM 790 C C . ALA A 1 101 ? -3.379 -3.292 -6.067 1.00 93.31 101 ALA A C 1
ATOM 792 O O . ALA A 1 101 ? -4.474 -3.847 -5.956 1.00 93.31 101 ALA A O 1
ATOM 793 N N . LEU A 1 102 ? -2.697 -2.843 -5.009 1.00 95.62 102 LEU A N 1
ATOM 794 C CA . LEU A 1 102 ? -3.187 -2.919 -3.634 1.00 95.62 102 LEU A CA 1
ATOM 795 C C . LEU A 1 102 ? -4.451 -2.068 -3.442 1.00 95.62 102 LEU A C 1
ATOM 797 O O . LEU A 1 102 ? -5.437 -2.554 -2.885 1.00 95.62 102 LEU A O 1
ATOM 801 N N . VAL A 1 103 ? -4.452 -0.835 -3.962 1.00 97.62 103 VAL A N 1
ATOM 802 C CA . VAL A 1 103 ? -5.624 0.055 -3.944 1.00 97.62 103 VAL A CA 1
ATOM 803 C C . VAL A 1 103 ? -6.795 -0.587 -4.684 1.00 97.62 103 VAL A C 1
ATOM 805 O O . VAL A 1 103 ? -7.874 -0.733 -4.107 1.00 97.62 103 VAL A O 1
ATOM 808 N N . LEU A 1 104 ? -6.584 -1.034 -5.926 1.00 97.69 104 LEU A N 1
ATOM 809 C CA . LEU A 1 104 ? -7.626 -1.650 -6.751 1.00 97.69 104 LEU A CA 1
ATOM 810 C C . LEU A 1 104 ? -8.222 -2.899 -6.098 1.00 97.69 104 LEU A C 1
ATOM 812 O O . LEU A 1 104 ? -9.444 -3.055 -6.081 1.00 97.69 104 LEU A O 1
ATOM 816 N N . LEU A 1 105 ? -7.375 -3.761 -5.526 1.00 96.9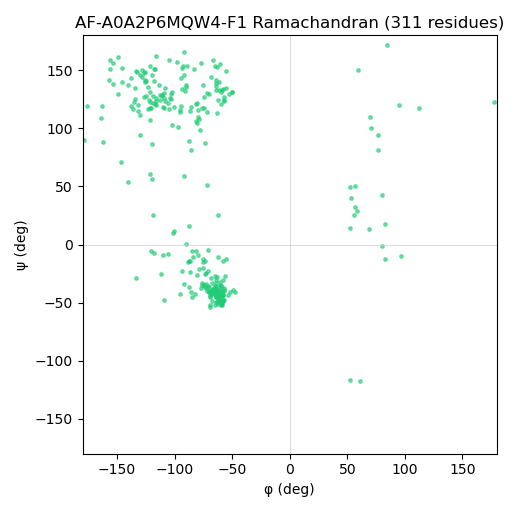4 105 LEU A N 1
ATOM 817 C CA . LEU A 1 105 ? -7.819 -4.934 -4.779 1.00 96.94 105 LEU A CA 1
ATOM 818 C C . LEU A 1 105 ? -8.697 -4.525 -3.594 1.00 96.94 105 LEU A C 1
ATOM 820 O O . LEU A 1 105 ? -9.773 -5.090 -3.409 1.00 96.94 105 LEU A O 1
ATOM 824 N N . SER A 1 106 ? -8.258 -3.539 -2.810 1.00 98.00 106 SER A N 1
ATOM 825 C CA . SER A 1 106 ? -9.009 -3.096 -1.637 1.00 98.00 106 SER A CA 1
ATOM 826 C C . SER A 1 106 ? -10.366 -2.497 -2.001 1.00 98.00 106 SER A C 1
ATOM 828 O O . SER A 1 106 ? -11.359 -2.795 -1.345 1.00 98.00 106 SER A O 1
ATOM 830 N N . PHE A 1 107 ? -10.444 -1.728 -3.089 1.00 98.12 107 PHE A N 1
ATOM 831 C CA . PHE A 1 107 ? -11.687 -1.111 -3.548 1.00 98.12 107 PHE A CA 1
ATOM 832 C C . PHE A 1 107 ? -12.672 -2.154 -4.071 1.00 98.12 107 PHE A C 1
ATOM 834 O O . PHE A 1 107 ? -13.852 -2.088 -3.736 1.00 98.12 107 PHE A O 1
ATOM 841 N N . ASP A 1 108 ? -12.198 -3.135 -4.843 1.00 97.12 108 ASP A N 1
ATOM 842 C CA . ASP A 1 108 ? -13.022 -4.247 -5.327 1.00 97.12 108 ASP A CA 1
ATOM 843 C C . ASP A 1 108 ? -13.632 -5.046 -4.163 1.00 97.12 108 ASP A C 1
ATOM 845 O O . ASP A 1 108 ? -14.843 -5.273 -4.116 1.00 97.12 108 ASP A O 1
ATOM 849 N N . GLN A 1 109 ? -12.813 -5.433 -3.184 1.00 96.62 109 GLN A N 1
ATOM 850 C CA . GLN A 1 109 ? -13.271 -6.202 -2.023 1.00 96.62 109 GLN A CA 1
ATOM 851 C C . GLN A 1 109 ? -14.201 -5.395 -1.112 1.00 96.62 109 GLN A C 1
ATOM 853 O O . GLN A 1 109 ? -15.219 -5.912 -0.638 1.00 96.62 109 GLN A O 1
ATOM 858 N N . TYR A 1 110 ? -13.887 -4.120 -0.891 1.00 97.31 110 TYR A N 1
ATOM 859 C CA . TYR A 1 110 ? -14.727 -3.233 -0.101 1.00 97.31 110 TYR A CA 1
ATOM 860 C C . TYR A 1 110 ? -16.081 -2.995 -0.786 1.00 97.31 110 TYR A C 1
ATOM 862 O O . TYR A 1 110 ? -17.127 -3.060 -0.142 1.00 97.31 110 TYR A O 1
ATOM 870 N N . PHE A 1 111 ? -16.099 -2.823 -2.111 1.00 97.00 111 PHE A N 1
ATOM 871 C CA . PHE A 1 111 ? -17.335 -2.665 -2.875 1.00 97.00 111 PHE A CA 1
ATOM 872 C C . PHE A 1 111 ? -18.189 -3.940 -2.872 1.00 97.00 111 PHE A C 1
ATOM 874 O O . PHE A 1 111 ? -19.406 -3.865 -2.703 1.00 97.00 111 PHE A O 1
ATOM 881 N N . LYS A 1 112 ? -17.575 -5.124 -2.999 1.00 96.12 112 LYS A N 1
ATOM 882 C CA . LYS A 1 112 ? -18.286 -6.415 -2.912 1.00 96.12 112 LYS A CA 1
ATOM 883 C C . LYS A 1 112 ? -19.029 -6.587 -1.589 1.00 96.12 112 LYS A C 1
ATOM 885 O O . LYS A 1 112 ? -20.131 -7.134 -1.577 1.00 96.12 112 LYS A O 1
ATOM 890 N N . THR A 1 113 ? -18.435 -6.104 -0.503 1.00 93.69 113 THR A N 1
ATOM 891 C CA . THR A 1 113 ? -18.968 -6.235 0.858 1.00 93.69 113 THR A CA 1
ATOM 892 C C . THR A 1 113 ? -19.956 -5.123 1.218 1.00 93.69 113 THR A C 1
ATOM 894 O O . THR A 1 113 ? -20.997 -5.412 1.797 1.00 93.69 113 THR A O 1
ATOM 897 N N . HIS A 1 114 ? -19.687 -3.873 0.828 1.00 95.50 114 HIS A N 1
ATOM 898 C CA . HIS A 1 114 ? -20.449 -2.701 1.286 1.00 95.50 114 HIS A CA 1
ATOM 899 C C . HIS A 1 114 ? -21.323 -2.048 0.208 1.00 95.50 114 HIS A C 1
ATOM 901 O O . HIS A 1 114 ? -22.092 -1.142 0.520 1.00 95.50 114 HIS A O 1
ATOM 907 N N . ARG A 1 115 ? -21.197 -2.461 -1.063 1.00 96.50 115 ARG A N 1
ATOM 908 C CA . ARG A 1 115 ? -21.872 -1.854 -2.233 1.00 96.50 115 ARG A CA 1
ATOM 909 C C . ARG A 1 115 ? -21.611 -0.352 -2.393 1.00 96.50 115 ARG A C 1
ATOM 911 O O . ARG A 1 115 ? -22.393 0.367 -3.006 1.00 96.50 115 ARG A O 1
ATOM 918 N N . ARG A 1 116 ? -20.476 0.103 -1.863 1.00 96.31 116 ARG A N 1
ATOM 919 C CA . ARG A 1 116 ? -19.936 1.460 -1.983 1.00 96.31 116 ARG A CA 1
ATOM 920 C C . ARG A 1 116 ? -18.414 1.407 -1.955 1.00 96.31 116 ARG A C 1
ATOM 922 O O . ARG A 1 116 ? -17.848 0.433 -1.470 1.00 96.31 116 ARG A O 1
ATOM 929 N N . TYR A 1 117 ? -17.764 2.462 -2.430 1.00 97.88 117 TYR A N 1
ATOM 930 C CA . TYR A 1 117 ? -16.326 2.650 -2.235 1.00 97.88 117 TYR A CA 1
ATOM 931 C C . TYR A 1 117 ? -16.022 3.141 -0.806 1.00 97.88 117 TYR A C 1
ATOM 933 O O . TYR A 1 117 ? -16.911 3.704 -0.145 1.00 97.88 117 TYR A O 1
ATOM 941 N N . PRO A 1 118 ? -14.799 2.904 -0.294 1.00 98.00 118 PRO A N 1
ATOM 942 C CA . PRO A 1 118 ? -14.377 3.473 0.982 1.00 98.00 118 PRO A CA 1
ATOM 943 C C . PRO A 1 118 ? -14.335 4.999 0.878 1.00 98.00 118 PRO A C 1
ATOM 945 O O . PRO A 1 118 ? -13.942 5.529 -0.154 1.00 98.00 118 PRO A O 1
ATOM 948 N N . GLN A 1 119 ? -14.739 5.717 1.920 1.00 97.44 119 GLN A N 1
ATOM 949 C CA . GLN A 1 119 ? -14.613 7.174 1.958 1.00 97.44 119 GLN A CA 1
ATOM 950 C C . GLN A 1 119 ? -13.222 7.576 2.435 1.00 97.44 119 GLN A C 1
ATOM 952 O O . GLN A 1 119 ? -12.599 8.424 1.807 1.00 97.44 119 GLN A O 1
ATOM 957 N N . PHE A 1 120 ? -12.716 6.935 3.492 1.00 98.06 120 PHE A N 1
ATOM 958 C CA . PHE A 1 120 ? -11.400 7.238 4.060 1.00 98.06 120 PHE A CA 1
ATOM 959 C C . PHE A 1 120 ? -10.461 6.040 3.955 1.00 98.06 120 PHE A C 1
ATOM 961 O O . PHE A 1 120 ? -10.734 4.971 4.517 1.00 98.06 120 PHE A O 1
ATOM 968 N N . VAL A 1 121 ? -9.339 6.242 3.264 1.00 98.44 121 VAL A N 1
ATOM 969 C CA . VAL A 1 121 ? -8.282 5.244 3.083 1.00 98.44 121 VAL A CA 1
ATOM 970 C C . VAL A 1 121 ? -7.013 5.750 3.753 1.00 98.44 121 VAL A C 1
ATOM 972 O O . VAL A 1 121 ? -6.538 6.838 3.441 1.00 98.44 121 VAL A O 1
ATOM 975 N N . LEU A 1 122 ? -6.465 4.970 4.679 1.00 98.19 122 LEU A N 1
ATOM 976 C CA . LEU A 1 122 ? -5.278 5.339 5.445 1.00 98.19 122 LEU A CA 1
ATOM 977 C C . LEU A 1 122 ? -4.079 4.479 5.047 1.00 98.19 122 LEU A C 1
ATOM 979 O O . LEU A 1 122 ? -4.143 3.253 5.137 1.00 98.19 122 LEU A O 1
ATOM 983 N N . ASP A 1 123 ? -2.968 5.132 4.730 1.00 97.00 123 ASP A N 1
ATOM 984 C CA . ASP A 1 123 ? -1.635 4.543 4.803 1.00 97.00 123 ASP A CA 1
ATOM 985 C C . ASP A 1 123 ? -0.921 5.042 6.071 1.00 97.00 123 ASP A C 1
ATOM 987 O O . ASP A 1 123 ? -0.476 6.190 6.123 1.00 97.00 123 ASP A O 1
ATOM 991 N N . PRO A 1 124 ? -0.840 4.217 7.128 1.00 94.88 124 PRO A N 1
ATOM 992 C CA . PRO A 1 124 ? -0.332 4.639 8.423 1.00 94.88 124 PRO A CA 1
ATOM 993 C C . PRO A 1 124 ? 1.203 4.644 8.508 1.00 94.88 124 PRO A C 1
ATOM 995 O O . PRO A 1 124 ? 1.744 5.025 9.546 1.00 94.88 124 PRO A O 1
ATOM 998 N N . VAL A 1 125 ? 1.913 4.177 7.484 1.00 92.44 125 VAL A N 1
ATOM 999 C CA . VAL A 1 125 ? 3.384 4.132 7.438 1.00 92.44 125 VAL A CA 1
ATOM 1000 C C . VAL A 1 125 ? 3.848 4.515 6.033 1.00 92.44 125 VAL A C 1
ATOM 1002 O O . VAL A 1 125 ? 4.557 3.767 5.363 1.00 92.44 125 VAL A O 1
ATOM 1005 N N . CYS A 1 126 ? 3.387 5.676 5.567 1.00 92.12 126 CYS A N 1
ATOM 1006 C CA . CYS A 1 126 ? 3.363 5.980 4.141 1.00 92.12 126 CYS A CA 1
ATOM 1007 C C . CYS A 1 126 ? 4.725 6.283 3.514 1.00 92.12 126 CYS A C 1
ATOM 1009 O O . CYS A 1 126 ? 4.835 6.308 2.282 1.00 92.12 126 CYS A O 1
ATOM 1011 N N . GLY A 1 127 ? 5.764 6.526 4.321 1.00 91.38 127 GLY A N 1
ATOM 1012 C CA . GLY A 1 127 ? 7.081 6.905 3.833 1.00 91.38 127 GLY A CA 1
ATOM 1013 C C . GLY A 1 127 ? 6.990 8.098 2.884 1.00 91.38 127 GLY A C 1
ATOM 1014 O O . GLY A 1 127 ? 6.549 9.178 3.261 1.00 91.38 127 GLY A O 1
ATOM 1015 N N . ILE A 1 128 ? 7.375 7.882 1.624 1.00 90.00 128 ILE A N 1
ATOM 1016 C CA . ILE A 1 128 ? 7.347 8.908 0.568 1.00 90.00 128 ILE A CA 1
ATOM 1017 C C . ILE A 1 128 ? 6.004 9.011 -0.183 1.00 90.00 128 ILE A C 1
ATOM 1019 O O . ILE A 1 128 ? 5.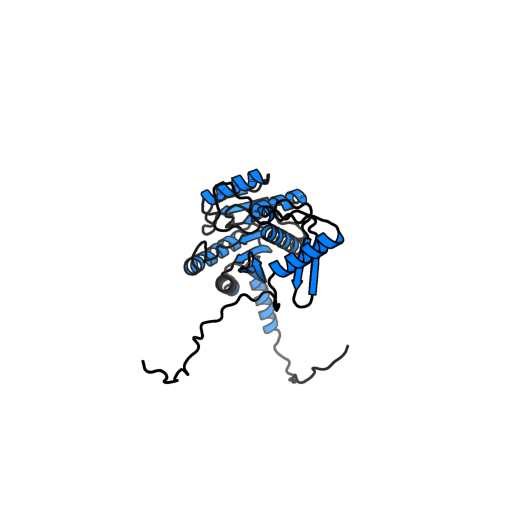950 9.578 -1.276 1.00 90.00 128 ILE A O 1
ATOM 1023 N N . GLY A 1 129 ? 4.930 8.441 0.369 1.00 91.50 129 GLY A N 1
ATOM 1024 C CA . GLY A 1 129 ? 3.553 8.670 -0.076 1.00 91.50 129 GLY A CA 1
ATOM 1025 C C . GLY A 1 129 ? 3.087 7.844 -1.274 1.00 91.50 129 GLY A C 1
ATOM 1026 O O . GLY A 1 129 ? 2.093 8.205 -1.896 1.00 91.50 129 GLY A O 1
ATOM 1027 N N . THR A 1 130 ? 3.757 6.744 -1.627 1.00 92.00 130 THR A N 1
ATOM 1028 C CA . THR A 1 130 ? 3.449 6.006 -2.867 1.00 92.00 130 THR A CA 1
ATOM 1029 C C . THR A 1 130 ? 2.047 5.388 -2.895 1.00 92.00 130 THR A C 1
ATOM 1031 O O . THR A 1 130 ? 1.427 5.367 -3.956 1.00 92.00 130 THR A O 1
ATOM 1034 N N . ILE A 1 131 ? 1.518 4.907 -1.762 1.00 94.81 131 ILE A N 1
ATOM 1035 C CA . ILE A 1 131 ? 0.134 4.402 -1.687 1.00 94.81 131 ILE A CA 1
ATOM 1036 C C . ILE A 1 131 ? -0.889 5.529 -1.836 1.00 94.81 131 ILE A C 1
ATOM 1038 O O . ILE A 1 131 ? -1.708 5.442 -2.752 1.00 94.81 131 ILE A O 1
ATOM 1042 N N . PRO A 1 132 ? -0.824 6.609 -1.037 1.00 95.88 132 PRO A N 1
ATOM 1043 C CA . PRO A 1 132 ? -1.688 7.764 -1.241 1.00 95.88 132 PRO A CA 1
ATOM 1044 C C . PRO A 1 132 ? -1.632 8.345 -2.661 1.00 95.88 132 PRO A C 1
ATOM 1046 O O . PRO A 1 132 ? -2.677 8.610 -3.234 1.00 95.88 132 PRO A O 1
ATOM 1049 N N . ILE A 1 133 ? -0.446 8.496 -3.264 1.00 94.06 133 ILE A N 1
ATOM 1050 C CA . ILE A 1 133 ? -0.295 9.068 -4.616 1.00 94.06 133 ILE A CA 1
ATOM 1051 C C . ILE A 1 133 ? -1.002 8.214 -5.673 1.00 94.06 133 ILE A C 1
ATOM 1053 O O . ILE A 1 133 ? -1.780 8.736 -6.469 1.00 94.06 133 ILE A O 1
ATOM 1057 N N . GLU A 1 134 ? -0.743 6.905 -5.705 1.00 94.38 134 GLU A N 1
ATOM 1058 C CA . GLU A 1 134 ? -1.391 6.024 -6.687 1.00 94.38 134 GLU A CA 1
ATOM 1059 C C . GLU A 1 134 ? -2.893 5.890 -6.418 1.00 94.38 134 GLU A C 1
ATOM 1061 O O . GLU A 1 134 ? -3.691 5.822 -7.351 1.00 94.38 134 GLU A O 1
ATOM 1066 N N . GLY A 1 135 ? -3.288 5.927 -5.145 1.00 96.06 135 GLY A N 1
ATOM 1067 C CA . GLY A 1 135 ? -4.681 5.990 -4.734 1.00 96.06 135 GLY A CA 1
ATOM 1068 C C . GLY A 1 135 ? -5.417 7.208 -5.286 1.00 96.06 135 GLY A C 1
ATOM 1069 O O . GLY A 1 135 ? -6.466 7.052 -5.911 1.00 96.06 135 GLY A O 1
ATOM 1070 N N . GLU A 1 136 ? -4.838 8.397 -5.110 1.00 96.19 136 GLU A N 1
ATOM 1071 C CA . GLU A 1 136 ? -5.371 9.671 -5.604 1.00 96.19 136 GLU A CA 1
ATOM 1072 C C . GLU A 1 136 ? -5.523 9.675 -7.134 1.00 96.19 136 GLU A C 1
ATOM 1074 O O . GLU A 1 136 ? -6.572 10.063 -7.648 1.00 96.19 136 GLU A O 1
ATOM 1079 N N . LYS A 1 137 ? -4.536 9.148 -7.873 1.00 93.88 137 LYS A N 1
ATOM 1080 C CA . LYS A 1 137 ? -4.642 8.987 -9.336 1.00 93.88 137 LYS A CA 1
ATOM 1081 C C . LYS A 1 137 ? -5.831 8.110 -9.729 1.00 93.88 137 LYS A C 1
ATOM 1083 O O . LYS A 1 137 ? -6.600 8.473 -10.615 1.00 93.88 137 LYS A O 1
ATOM 1088 N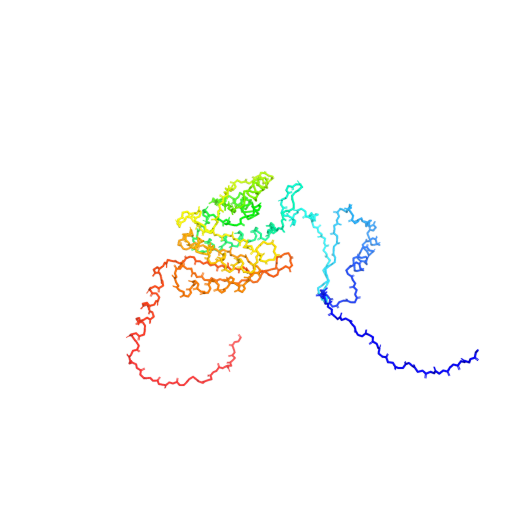 N . ILE A 1 138 ? -6.006 6.970 -9.054 1.00 95.75 138 ILE A N 1
ATOM 1089 C CA . ILE A 1 138 ? -7.096 6.026 -9.339 1.00 95.75 138 ILE A CA 1
ATOM 1090 C C . ILE A 1 138 ? -8.463 6.659 -9.063 1.00 95.75 138 ILE A C 1
ATOM 1092 O O . ILE A 1 138 ? -9.393 6.467 -9.851 1.00 95.75 138 ILE A O 1
ATOM 1096 N N . VAL A 1 139 ? -8.623 7.383 -7.951 1.00 96.56 139 VAL A N 1
ATOM 1097 C CA . VAL A 1 139 ? -9.918 8.001 -7.615 1.00 96.56 139 VAL A CA 1
ATOM 1098 C C . VAL A 1 139 ? -10.250 9.168 -8.529 1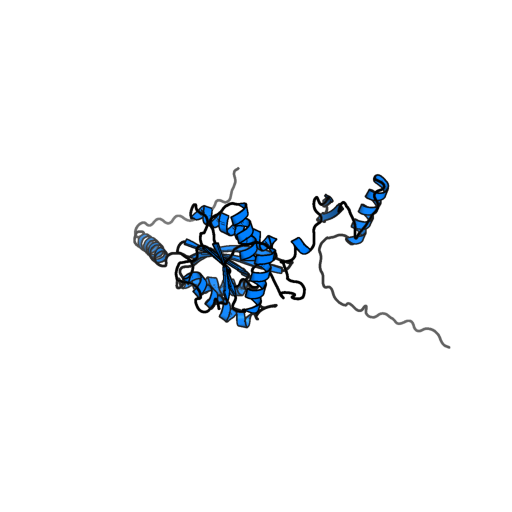.00 96.56 139 VAL A C 1
ATOM 1100 O O . VAL A 1 139 ? -11.416 9.312 -8.894 1.00 96.56 139 VAL A O 1
ATOM 1103 N N . GLU A 1 140 ? -9.253 9.947 -8.951 1.00 94.88 140 GLU A N 1
ATOM 1104 C CA . GLU A 1 140 ? -9.434 11.022 -9.925 1.00 94.88 140 GLU A CA 1
ATOM 1105 C C . GLU A 1 140 ? -9.846 10.456 -11.290 1.00 94.88 140 GLU A C 1
ATOM 1107 O O . GLU A 1 140 ? -10.891 10.835 -11.824 1.00 94.88 140 GLU A O 1
ATOM 1112 N N . GLU A 1 141 ? -9.096 9.479 -11.809 1.00 94.75 141 GLU A N 1
ATOM 1113 C CA . GLU A 1 141 ? -9.376 8.823 -13.092 1.00 94.75 141 GLU A CA 1
ATOM 1114 C C . GLU A 1 141 ? -10.776 8.190 -13.112 1.00 94.75 141 GLU A C 1
ATOM 1116 O O . GLU A 1 141 ? -11.536 8.339 -14.072 1.00 94.75 141 GLU A O 1
ATOM 1121 N N . ARG A 1 142 ? -11.152 7.507 -12.023 1.00 95.44 142 ARG A N 1
ATOM 1122 C CA . ARG A 1 142 ? -12.430 6.785 -11.914 1.00 95.44 142 ARG A CA 1
ATOM 1123 C C . ARG A 1 142 ? -13.575 7.627 -11.354 1.00 95.44 142 ARG A C 1
ATOM 1125 O O . ARG A 1 142 ? -14.681 7.107 -11.215 1.00 95.44 142 ARG A O 1
ATOM 1132 N N . LYS A 1 143 ? -13.336 8.904 -11.034 1.00 96.25 143 LYS A N 1
ATOM 1133 C CA . LYS A 1 143 ? -14.309 9.828 -10.417 1.00 96.25 143 LYS A CA 1
ATOM 1134 C C . LYS A 1 143 ? -14.944 9.267 -9.135 1.00 96.25 143 LYS A C 1
ATOM 1136 O O . LYS A 1 143 ? -16.146 9.415 -8.900 1.00 96.25 143 LYS A O 1
ATOM 1141 N N . ILE A 1 144 ? -14.142 8.603 -8.306 1.00 96.50 144 ILE A N 1
ATOM 1142 C CA . ILE A 1 144 ? -14.572 8.016 -7.033 1.00 96.50 144 ILE A CA 1
ATOM 1143 C C . ILE A 1 144 ? -14.393 9.051 -5.918 1.00 96.50 144 ILE A C 1
ATOM 1145 O O . ILE A 1 144 ? -13.363 9.708 -5.821 1.00 96.50 144 ILE A O 1
ATOM 1149 N N . LYS A 1 145 ? -15.393 9.189 -5.042 1.00 95.69 145 LYS A N 1
ATOM 1150 C CA . LYS A 1 145 ? -15.301 10.042 -3.849 1.00 95.69 145 LYS A CA 1
ATOM 1151 C C . LYS A 1 145 ? -14.656 9.273 -2.693 1.00 95.69 145 LYS A C 1
ATOM 1153 O O . LYS A 1 145 ? -15.362 8.763 -1.825 1.00 95.69 145 LYS A O 1
ATOM 1158 N N . SER A 1 146 ? -13.332 9.198 -2.705 1.00 96.88 146 SER A N 1
ATOM 1159 C CA . SER A 1 146 ? -12.521 8.660 -1.609 1.00 96.88 146 SER A CA 1
ATOM 1160 C C . SER A 1 146 ? -11.372 9.616 -1.323 1.00 96.88 146 SER A C 1
ATOM 1162 O O . SER A 1 146 ? -10.875 10.263 -2.239 1.00 96.88 146 SER A O 1
ATOM 1164 N N . GLN A 1 147 ? -10.951 9.689 -0.067 1.00 97.00 147 GLN A N 1
ATOM 1165 C CA . GLN A 1 147 ? -9.843 10.517 0.381 1.00 97.00 147 GLN A CA 1
ATOM 1166 C C . GLN A 1 147 ? -8.719 9.632 0.912 1.00 97.00 147 GLN A C 1
ATOM 1168 O O . GLN A 1 147 ? -8.947 8.798 1.799 1.00 97.00 147 GLN A O 1
ATOM 1173 N N . PHE A 1 148 ? -7.510 9.826 0.383 1.00 97.88 148 PHE A N 1
ATOM 1174 C CA . PHE A 1 148 ? -6.319 9.169 0.902 1.00 97.88 148 PHE A CA 1
ATOM 1175 C C . PHE A 1 148 ? -5.639 10.025 1.964 1.00 97.88 148 PHE A C 1
ATOM 1177 O O . PHE A 1 148 ? -5.382 11.214 1.774 1.00 97.88 148 PHE A O 1
ATOM 1184 N N . ILE A 1 149 ? -5.317 9.384 3.083 1.00 97.56 149 ILE A N 1
ATOM 1185 C CA . ILE A 1 149 ? -4.571 9.959 4.196 1.00 97.56 149 ILE A CA 1
ATOM 1186 C C . ILE A 1 149 ? -3.295 9.135 4.348 1.00 97.56 149 ILE A C 1
ATOM 1188 O O . ILE A 1 149 ? -3.355 7.925 4.548 1.00 97.56 149 ILE A O 1
ATOM 1192 N N . GLY A 1 150 ? -2.137 9.775 4.253 1.00 96.38 150 GLY A N 1
ATOM 1193 C CA . GLY A 1 150 ? -0.842 9.173 4.544 1.00 96.38 150 GLY A CA 1
ATOM 1194 C C . GLY A 1 150 ? -0.267 9.722 5.843 1.00 96.38 150 GLY A C 1
ATOM 1195 O O . GLY A 1 150 ? -0.251 10.934 6.060 1.00 96.38 150 GLY A O 1
ATOM 1196 N N . THR A 1 151 ? 0.246 8.847 6.702 1.00 95.25 151 THR A N 1
ATOM 1197 C CA . THR A 1 151 ? 0.989 9.264 7.891 1.00 95.25 151 THR A CA 1
ATOM 1198 C C . THR A 1 151 ? 2.315 8.548 8.021 1.00 95.25 151 THR A C 1
ATOM 1200 O O . THR A 1 151 ? 2.411 7.359 7.737 1.00 95.25 151 THR A O 1
ATOM 1203 N N . ASP A 1 152 ? 3.309 9.254 8.541 1.00 93.06 152 ASP A N 1
ATOM 1204 C CA . ASP A 1 152 ? 4.606 8.693 8.894 1.00 93.06 152 ASP A CA 1
ATOM 1205 C C . ASP A 1 152 ? 5.147 9.401 10.144 1.00 93.06 152 ASP A C 1
ATOM 1207 O O . ASP A 1 152 ? 4.810 10.559 10.412 1.00 93.06 152 ASP A O 1
ATOM 1211 N N . MET A 1 153 ? 5.974 8.707 10.929 1.00 91.31 153 MET A N 1
ATOM 1212 C CA . MET A 1 153 ? 6.558 9.270 12.148 1.00 91.31 153 MET A CA 1
ATOM 1213 C C . MET A 1 153 ? 7.687 10.265 11.854 1.00 91.31 153 MET A C 1
ATOM 1215 O O . MET A 1 153 ? 8.027 11.070 12.721 1.00 91.31 153 MET A O 1
ATOM 1219 N N . TYR A 1 154 ? 8.275 10.209 10.657 1.00 90.19 154 TYR A N 1
ATOM 1220 C CA . TYR A 1 154 ? 9.398 11.051 10.267 1.00 90.19 154 TYR A CA 1
ATOM 1221 C C . TYR A 1 154 ? 8.936 12.218 9.392 1.00 90.19 154 TYR A C 1
ATOM 1223 O O . TYR A 1 154 ? 8.458 12.025 8.275 1.00 90.19 154 TYR A O 1
ATOM 1231 N N . ASP A 1 155 ? 9.154 13.445 9.870 1.00 92.38 155 ASP A N 1
ATOM 1232 C CA . ASP A 1 155 ? 8.825 14.664 9.119 1.00 92.38 155 ASP A CA 1
ATOM 1233 C C . ASP A 1 155 ? 9.528 14.711 7.753 1.00 92.38 155 ASP A C 1
ATOM 1235 O O . ASP A 1 155 ? 8.898 15.025 6.749 1.00 92.38 155 ASP A O 1
ATOM 1239 N N . ALA A 1 156 ? 10.789 14.269 7.677 1.00 89.88 156 ALA A N 1
ATOM 1240 C CA . ALA A 1 156 ? 11.528 14.171 6.416 1.00 89.88 156 ALA A CA 1
ATOM 1241 C C . ALA A 1 156 ? 10.825 13.286 5.364 1.00 89.88 156 ALA A C 1
ATOM 1243 O O . ALA A 1 156 ? 10.778 13.647 4.188 1.00 89.88 156 ALA A O 1
ATOM 1244 N N . SER A 1 157 ? 10.230 12.159 5.775 1.00 89.62 157 SER A N 1
ATOM 1245 C CA . SER A 1 157 ? 9.455 11.293 4.875 1.00 89.62 157 SER A CA 1
ATOM 1246 C C . SER A 1 157 ? 8.209 12.012 4.357 1.00 89.62 157 SER A C 1
ATOM 1248 O O . SER A 1 157 ? 7.933 11.989 3.159 1.00 89.62 157 SER A O 1
ATOM 1250 N N . ILE A 1 158 ? 7.497 12.719 5.240 1.00 93.44 158 ILE A N 1
ATOM 1251 C CA . ILE A 1 158 ? 6.289 13.472 4.881 1.00 93.44 158 ILE A CA 1
ATOM 1252 C C . ILE A 1 158 ? 6.598 14.663 3.971 1.00 93.44 158 ILE A C 1
ATOM 1254 O O . ILE A 1 158 ? 5.853 14.901 3.021 1.00 93.44 158 ILE A O 1
ATOM 1258 N N . GLN A 1 159 ? 7.686 15.398 4.208 1.00 92.06 159 GLN A N 1
ATOM 1259 C CA . GLN A 1 159 ? 8.121 16.470 3.309 1.00 92.06 159 GLN A CA 1
ATOM 1260 C C . GLN A 1 159 ? 8.385 15.929 1.897 1.00 92.06 159 GLN A C 1
ATOM 1262 O O . GLN A 1 159 ? 7.915 16.503 0.914 1.00 92.06 159 GLN A O 1
ATOM 1267 N N . GLN A 1 160 ? 9.042 14.772 1.794 1.00 88.06 160 GLN A N 1
ATOM 1268 C CA . GLN A 1 160 ? 9.264 14.109 0.511 1.00 88.06 160 GLN A CA 1
ATOM 1269 C C . GLN A 1 160 ? 7.955 13.628 -0.130 1.00 88.06 160 GLN A C 1
ATOM 1271 O O . GLN A 1 160 ? 7.766 13.777 -1.337 1.00 88.06 160 GLN A O 1
ATOM 1276 N N . ALA A 1 161 ? 7.040 13.070 0.664 1.00 90.94 161 ALA A N 1
ATOM 1277 C CA . ALA A 1 161 ? 5.725 12.660 0.189 1.00 90.94 161 ALA A CA 1
ATOM 1278 C C . ALA A 1 161 ? 4.932 13.844 -0.387 1.00 90.94 161 ALA A C 1
ATOM 1280 O O . ALA A 1 161 ? 4.302 13.693 -1.432 1.00 90.94 161 ALA A O 1
ATOM 1281 N N . ARG A 1 162 ? 5.019 15.033 0.231 1.00 93.06 162 ARG A N 1
ATOM 1282 C CA . ARG A 1 162 ? 4.406 16.266 -0.292 1.00 93.06 162 ARG A CA 1
ATOM 1283 C C . ARG A 1 162 ? 5.002 16.665 -1.638 1.00 93.06 162 ARG A C 1
ATOM 1285 O O . ARG A 1 162 ? 4.248 16.832 -2.590 1.00 93.06 162 ARG A O 1
ATOM 1292 N N . ALA A 1 163 ? 6.330 16.708 -1.754 1.00 89.69 163 ALA A N 1
ATOM 1293 C CA . ALA A 1 163 ? 6.992 17.007 -3.026 1.00 89.69 163 ALA A CA 1
ATOM 1294 C C . ALA A 1 163 ? 6.602 16.003 -4.130 1.00 89.69 163 ALA A C 1
ATOM 1296 O O . ALA A 1 163 ? 6.330 16.376 -5.271 1.00 89.69 163 ALA A O 1
ATOM 1297 N N . ASN A 1 164 ? 6.505 14.716 -3.789 1.00 88.25 164 ASN A N 1
ATOM 1298 C CA . ASN A 1 164 ? 6.070 13.678 -4.721 1.00 88.25 164 ASN A CA 1
ATOM 1299 C C . ASN A 1 164 ? 4.598 13.829 -5.139 1.00 88.25 164 ASN A C 1
ATOM 1301 O O . ASN A 1 164 ? 4.273 13.599 -6.309 1.00 88.25 164 ASN A O 1
ATOM 1305 N N . MET A 1 165 ? 3.717 14.217 -4.211 1.00 89.31 165 MET A N 1
ATOM 1306 C CA . MET A 1 165 ? 2.316 14.522 -4.507 1.00 89.31 165 MET A CA 1
ATOM 1307 C C . MET A 1 165 ? 2.180 15.747 -5.413 1.00 89.31 165 MET A C 1
ATOM 1309 O O . MET A 1 165 ? 1.394 15.702 -6.357 1.00 89.31 165 MET A O 1
ATOM 1313 N N . GLU A 1 166 ? 2.968 16.799 -5.183 1.00 89.00 166 GLU A N 1
ATOM 1314 C CA . GLU A 1 166 ? 3.000 18.002 -6.025 1.00 89.00 166 GLU A CA 1
ATOM 1315 C C . GLU A 1 166 ? 3.441 17.673 -7.456 1.00 89.00 166 GLU A C 1
ATOM 1317 O O . GLU A 1 166 ? 2.741 18.012 -8.413 1.00 89.00 166 GLU A O 1
ATOM 1322 N N . MET A 1 167 ? 4.542 16.928 -7.615 1.00 84.38 167 MET A N 1
ATOM 1323 C CA . MET A 1 167 ? 5.008 16.460 -8.929 1.00 84.38 167 MET A CA 1
ATOM 1324 C C . MET A 1 167 ? 3.970 15.578 -9.635 1.00 84.38 167 MET A C 1
ATOM 1326 O O . MET A 1 167 ? 3.832 15.633 -10.857 1.00 84.38 167 MET A O 1
ATOM 1330 N N . SER A 1 168 ? 3.229 14.776 -8.867 1.00 83.31 168 SER A N 1
ATOM 1331 C CA . SER A 1 168 ? 2.181 13.887 -9.382 1.00 83.31 168 SER A CA 1
ATOM 1332 C C . SER A 1 168 ? 0.826 14.577 -9.562 1.00 83.31 168 SER A C 1
ATOM 1334 O O . SER A 1 168 ? -0.087 13.951 -10.093 1.00 83.31 168 SER A O 1
ATOM 1336 N N . ARG A 1 169 ? 0.692 15.846 -9.146 1.00 88.31 169 ARG A N 1
ATOM 1337 C CA . ARG A 1 169 ? -0.545 16.648 -9.168 1.00 88.31 169 ARG A CA 1
ATOM 1338 C C . ARG A 1 169 ? -1.724 16.015 -8.410 1.00 88.31 169 ARG A C 1
ATOM 1340 O O . ARG A 1 169 ? -2.876 16.227 -8.771 1.00 88.31 169 ARG A O 1
ATOM 1347 N N . THR A 1 170 ? -1.441 15.274 -7.342 1.00 88.88 170 THR A N 1
ATOM 1348 C CA . THR A 1 170 ? -2.439 14.575 -6.506 1.00 88.88 170 THR A CA 1
ATOM 1349 C C . THR A 1 170 ? -2.793 15.363 -5.239 1.00 88.88 170 THR A C 1
ATOM 1351 O O . THR A 1 170 ? -1.982 16.167 -4.785 1.00 88.88 170 THR A O 1
ATOM 1354 N N . LYS A 1 171 ? -3.969 15.119 -4.634 1.00 88.44 171 LYS A N 1
ATOM 1355 C CA . LYS A 1 171 ? -4.535 15.956 -3.547 1.00 88.44 171 LYS A CA 1
ATOM 1356 C C . LYS A 1 171 ? -4.747 15.233 -2.203 1.00 88.44 171 LYS A C 1
ATOM 1358 O O . LYS A 1 171 ? -5.583 15.659 -1.409 1.00 88.44 171 LYS A O 1
ATOM 1363 N N . GLY A 1 172 ? -3.993 14.169 -1.933 1.00 89.06 172 GLY A N 1
ATOM 1364 C CA . GLY A 1 172 ? -4.094 13.416 -0.678 1.00 89.06 172 GLY A CA 1
ATOM 1365 C C . GLY A 1 172 ? -3.647 14.216 0.554 1.00 89.06 172 GLY A C 1
ATOM 1366 O O . GLY A 1 172 ? -2.879 15.174 0.457 1.00 89.06 172 GLY A O 1
ATOM 1367 N N . GLU A 1 173 ? -4.101 13.805 1.738 1.00 96.19 173 GLU A N 1
ATOM 1368 C CA . GLU A 1 173 ? -3.677 14.406 3.007 1.00 96.19 173 GLU A CA 1
ATOM 1369 C C . GLU A 1 173 ? -2.443 13.701 3.579 1.00 96.19 173 GLU A C 1
ATOM 1371 O O . GLU A 1 173 ? -2.364 12.474 3.592 1.00 96.19 173 GLU A O 1
ATOM 1376 N N . LEU A 1 174 ? -1.478 14.474 4.090 1.00 96.12 174 LEU A N 1
ATOM 1377 C CA . LEU A 1 174 ? -0.218 13.954 4.632 1.00 96.12 174 LEU A CA 1
ATOM 1378 C C . LEU A 1 174 ? 0.118 14.553 5.998 1.00 96.12 174 LEU A C 1
ATOM 1380 O O . LEU A 1 174 ? 0.338 15.767 6.112 1.00 96.12 174 LEU A O 1
ATOM 1384 N N . TRP A 1 175 ? 0.230 13.705 7.025 1.00 95.88 175 TRP A N 1
ATOM 1385 C CA . TRP A 1 175 ? 0.489 14.135 8.404 1.00 95.88 175 TRP A CA 1
ATOM 1386 C C . TRP A 1 175 ? 1.703 13.451 9.035 1.00 95.88 175 TRP A C 1
ATOM 1388 O O . TRP A 1 175 ? 1.882 12.239 8.939 1.00 95.88 175 TRP A O 1
ATOM 1398 N N . VAL A 1 176 ? 2.480 14.227 9.793 1.00 95.56 176 VAL A N 1
ATOM 1399 C CA . VAL A 1 176 ? 3.540 13.692 10.657 1.00 95.56 176 VAL A CA 1
ATOM 1400 C C . VAL A 1 176 ? 2.902 13.150 11.930 1.00 95.56 176 VAL A C 1
ATOM 1402 O O . VAL A 1 176 ? 2.392 13.915 12.753 1.00 95.56 176 VAL A O 1
ATOM 1405 N N . ARG A 1 177 ? 2.862 11.825 12.077 1.00 93.44 177 ARG A N 1
ATOM 1406 C CA . ARG A 1 177 ? 2.182 11.139 13.181 1.00 93.44 177 ARG A CA 1
ATOM 1407 C C . ARG A 1 177 ? 2.820 9.776 13.463 1.00 93.44 177 ARG A C 1
ATOM 1409 O O . ARG A 1 177 ? 3.058 8.996 12.550 1.00 93.44 177 ARG A O 1
ATOM 1416 N N . ASP A 1 178 ? 2.994 9.439 14.741 1.00 89.56 178 ASP A N 1
ATOM 1417 C CA . ASP A 1 178 ? 3.395 8.089 15.157 1.00 89.56 178 ASP A CA 1
ATOM 1418 C C . ASP A 1 178 ? 2.179 7.155 15.198 1.00 89.56 178 ASP A C 1
ATOM 1420 O O . ASP A 1 178 ? 1.347 7.209 16.109 1.00 89.56 178 ASP A O 1
ATOM 1424 N N . SER A 1 179 ? 2.088 6.253 14.225 1.00 87.69 179 SER A N 1
ATOM 1425 C CA . SER A 1 179 ? 0.997 5.281 14.108 1.00 87.69 179 SER A CA 1
ATOM 1426 C C . SER A 1 179 ? 0.873 4.295 15.272 1.00 87.69 179 SER A C 1
ATOM 1428 O O . SER A 1 179 ? -0.159 3.636 15.397 1.00 87.69 179 SER A O 1
ATOM 1430 N N . MET A 1 180 ? 1.849 4.222 16.184 1.00 84.25 180 MET A N 1
ATOM 1431 C CA . MET A 1 180 ? 1.724 3.458 17.431 1.00 84.25 180 MET A CA 1
ATOM 1432 C C . MET A 1 180 ? 0.910 4.183 18.517 1.00 84.25 180 MET A C 1
ATOM 1434 O O . MET A 1 180 ? 0.391 3.526 19.426 1.00 84.25 180 MET A O 1
ATOM 1438 N N . GLN A 1 181 ? 0.771 5.512 18.442 1.00 83.38 181 GLN A N 1
ATOM 1439 C CA . GLN A 1 181 ? 0.233 6.351 19.527 1.00 83.38 181 GLN A CA 1
ATOM 1440 C C . GLN A 1 181 ? -1.227 6.775 19.334 1.00 83.38 181 GLN A C 1
ATOM 1442 O O . GLN A 1 181 ? -1.764 7.565 20.104 1.00 83.38 181 GLN A O 1
ATOM 1447 N N . GLY A 1 182 ? -1.916 6.201 18.350 1.00 71.62 182 GLY A N 1
ATOM 1448 C CA . GLY A 1 182 ? -3.346 6.423 18.180 1.00 71.62 182 GLY A CA 1
ATOM 1449 C C . GLY A 1 182 ? -3.704 7.733 17.493 1.00 71.62 182 GLY A C 1
ATOM 1450 O O . GLY A 1 182 ? -4.690 8.372 17.843 1.00 71.62 182 GLY A O 1
ATOM 1451 N N . SER A 1 183 ? -2.959 8.050 16.444 1.00 74.31 183 SER A N 1
ATOM 1452 C CA . SER A 1 183 ? -3.068 9.244 15.599 1.00 74.31 183 SER A CA 1
ATOM 1453 C C . SER A 1 183 ? -4.430 9.507 14.957 1.00 74.31 183 SER A C 1
ATOM 1455 O O . SER A 1 183 ? -4.647 10.595 14.438 1.00 74.31 183 SER A O 1
ATOM 1457 N N . MET A 1 184 ? -5.335 8.528 14.982 1.00 89.88 184 MET A N 1
ATOM 1458 C CA . MET A 1 184 ? -6.652 8.597 14.350 1.00 89.88 184 MET A CA 1
ATOM 1459 C C . MET A 1 184 ? -7.780 8.473 15.376 1.00 89.88 184 MET A C 1
ATOM 1461 O O . MET A 1 184 ? -7.646 7.792 16.400 1.00 89.88 184 MET A O 1
ATOM 1465 N N . ARG A 1 185 ? -8.933 9.086 15.090 1.00 91.81 185 ARG A N 1
ATOM 1466 C CA . ARG A 1 185 ? -10.167 8.871 15.866 1.00 91.81 185 ARG A CA 1
ATOM 1467 C C . ARG A 1 185 ? -10.567 7.387 15.806 1.00 91.81 185 ARG A C 1
ATOM 1469 O O . ARG A 1 185 ? -10.161 6.654 14.910 1.00 91.81 185 ARG A O 1
ATOM 1476 N N . LYS A 1 186 ? -11.311 6.905 16.808 1.00 92.81 186 LYS A N 1
ATOM 1477 C CA . LYS A 1 186 ? -11.889 5.552 16.746 1.00 92.81 186 LYS A CA 1
ATOM 1478 C C . LYS A 1 186 ? -12.892 5.489 15.590 1.00 92.81 186 LYS A C 1
ATOM 1480 O O . LYS A 1 186 ? -13.660 6.434 15.432 1.00 92.81 186 LYS A O 1
ATOM 1485 N N . GLU A 1 187 ? -12.890 4.383 14.854 1.00 93.56 187 GLU A N 1
ATOM 1486 C CA . GLU A 1 187 ? -13.910 4.068 13.838 1.00 93.56 187 GLU A CA 1
ATOM 1487 C C . GLU A 1 187 ? -14.141 5.186 12.813 1.00 93.56 187 GLU A C 1
ATOM 1489 O O . GLU A 1 187 ? -15.267 5.621 12.582 1.00 93.56 187 GLU A O 1
ATOM 1494 N N . CYS A 1 188 ? -13.055 5.697 12.236 1.00 95.75 188 CYS A N 1
ATOM 1495 C CA . CYS A 1 188 ? -13.108 6.748 11.221 1.00 95.75 188 CYS A CA 1
ATOM 1496 C C . CYS A 1 188 ? -12.485 6.356 9.880 1.00 95.75 188 CYS A C 1
ATOM 1498 O O . CYS A 1 188 ? -12.556 7.146 8.947 1.00 95.75 188 CYS A O 1
ATOM 1500 N N . ILE A 1 189 ? -11.858 5.182 9.789 1.00 97.75 189 ILE A N 1
ATOM 1501 C CA . ILE A 1 189 ? -11.168 4.715 8.585 1.00 97.75 189 ILE A CA 1
ATOM 1502 C C . ILE A 1 189 ? -11.914 3.515 8.004 1.00 97.75 189 ILE A C 1
ATOM 1504 O O . ILE A 1 189 ? -12.180 2.550 8.718 1.00 97.75 189 ILE A O 1
ATOM 1508 N N . ASP A 1 190 ? -12.230 3.545 6.711 1.00 98.19 190 ASP A N 1
ATOM 1509 C CA . ASP A 1 190 ? -12.878 2.415 6.038 1.00 98.19 190 ASP A CA 1
ATOM 1510 C C . ASP A 1 190 ? -11.855 1.347 5.630 1.00 98.19 190 ASP A C 1
ATOM 1512 O O . ASP A 1 190 ? -12.105 0.151 5.800 1.00 98.19 190 ASP A O 1
ATOM 1516 N N . VAL A 1 191 ? -10.705 1.779 5.095 1.00 98.56 191 VAL A N 1
ATOM 1517 C CA . VAL A 1 191 ? -9.645 0.891 4.602 1.00 98.56 191 VAL A CA 1
ATOM 1518 C C . VAL A 1 191 ? -8.271 1.349 5.086 1.00 98.56 191 VAL A C 1
ATOM 1520 O O . VAL A 1 191 ? -7.939 2.528 5.000 1.00 98.56 191 VAL A O 1
ATOM 1523 N N . ILE A 1 192 ? -7.448 0.411 5.556 1.00 98.44 192 ILE A N 1
ATOM 1524 C CA . ILE A 1 192 ? -6.024 0.631 5.841 1.00 98.44 192 ILE A CA 1
ATOM 1525 C C . ILE A 1 192 ? -5.180 -0.139 4.827 1.00 98.44 192 ILE A C 1
ATOM 1527 O O . ILE A 1 192 ? -5.360 -1.345 4.674 1.00 98.44 192 ILE A O 1
ATOM 1531 N N . LEU A 1 193 ? -4.231 0.528 4.177 1.00 97.88 193 LEU A N 1
ATOM 1532 C CA . LEU A 1 193 ? -3.265 -0.074 3.257 1.00 97.88 193 LEU A CA 1
ATOM 1533 C C . LEU A 1 193 ? -1.865 0.208 3.793 1.00 97.88 193 LEU A C 1
ATOM 1535 O O . LEU A 1 193 ? -1.498 1.368 3.904 1.00 97.88 193 LEU A O 1
ATOM 1539 N N . ALA A 1 194 ? -1.093 -0.818 4.149 1.00 94.50 194 ALA A N 1
ATOM 1540 C CA . ALA A 1 194 ? 0.210 -0.607 4.776 1.00 94.50 194 ALA A CA 1
ATOM 1541 C C . ALA A 1 194 ? 1.288 -1.510 4.177 1.00 94.50 194 ALA A C 1
ATOM 1543 O O . ALA A 1 194 ? 1.182 -2.737 4.245 1.00 94.50 194 ALA A O 1
ATOM 1544 N N . ASP A 1 195 ? 2.354 -0.890 3.671 1.00 91.81 195 ASP A N 1
ATOM 1545 C CA . ASP A 1 195 ? 3.635 -1.550 3.418 1.00 91.81 195 ASP A CA 1
ATOM 1546 C C . ASP A 1 195 ? 4.483 -1.497 4.696 1.00 91.81 195 ASP A C 1
ATOM 1548 O O . ASP A 1 195 ? 5.173 -0.518 4.976 1.00 91.81 195 ASP A O 1
ATOM 1552 N N . LEU A 1 196 ? 4.338 -2.508 5.557 1.00 89.44 196 LEU A N 1
ATOM 1553 C CA . LEU A 1 196 ? 4.949 -2.498 6.884 1.00 89.44 196 LEU A CA 1
ATOM 1554 C C . LEU A 1 196 ? 6.476 -2.597 6.786 1.00 89.44 196 LEU A C 1
ATOM 1556 O O . LEU A 1 196 ? 6.997 -3.370 5.980 1.00 89.44 196 LEU A O 1
ATOM 1560 N N . PRO A 1 197 ? 7.217 -1.913 7.679 1.00 73.38 197 PRO A N 1
ATOM 1561 C CA . PRO A 1 197 ? 8.668 -1.903 7.633 1.00 73.38 197 PRO A CA 1
ATOM 1562 C C . PRO A 1 197 ? 9.242 -3.319 7.699 1.00 73.38 197 PRO A C 1
ATOM 1564 O O . PRO A 1 197 ? 8.983 -4.118 8.613 1.00 73.38 197 PRO A O 1
ATOM 1567 N N . PHE A 1 198 ? 10.052 -3.610 6.688 1.00 64.69 198 PHE A N 1
ATOM 1568 C CA . PHE A 1 198 ? 10.800 -4.840 6.546 1.00 64.69 198 PHE A CA 1
ATOM 1569 C C . PHE A 1 198 ? 12.045 -4.748 7.421 1.00 64.69 198 PHE A C 1
ATOM 1571 O O . PHE A 1 198 ? 12.935 -3.941 7.131 1.00 64.69 198 PHE A O 1
ATOM 1578 N N . GLY A 1 199 ? 12.152 -5.612 8.436 1.00 51.12 199 GLY A N 1
ATOM 1579 C CA . GLY A 1 199 ? 13.267 -5.679 9.396 1.00 51.12 199 GLY A CA 1
ATOM 1580 C C . GLY A 1 199 ? 14.657 -6.003 8.810 1.00 51.12 199 GLY A C 1
ATOM 1581 O O . GLY A 1 199 ? 15.490 -6.587 9.498 1.00 51.12 199 GLY A O 1
ATOM 1582 N N . ARG A 1 200 ? 14.885 -5.697 7.526 1.00 48.19 200 ARG A N 1
ATOM 1583 C CA . ARG A 1 200 ? 16.144 -5.779 6.779 1.00 48.19 200 ARG A CA 1
ATOM 1584 C C . ARG A 1 200 ? 16.712 -4.412 6.372 1.00 48.19 200 ARG A C 1
ATOM 1586 O O . ARG A 1 200 ? 17.911 -4.338 6.138 1.00 48.19 200 ARG A O 1
ATOM 1593 N N . ARG A 1 201 ? 15.888 -3.362 6.223 1.00 50.22 201 ARG A N 1
ATOM 1594 C CA . ARG A 1 201 ? 16.340 -2.016 5.788 1.00 50.22 201 ARG A CA 1
ATOM 1595 C C . ARG A 1 201 ? 15.777 -0.872 6.640 1.00 50.22 201 ARG A C 1
ATOM 1597 O O . ARG A 1 201 ? 16.470 0.121 6.817 1.00 50.22 201 ARG A O 1
ATOM 1604 N N . HIS A 1 202 ? 14.591 -1.051 7.232 1.00 47.28 202 HIS A N 1
ATOM 1605 C CA . HIS A 1 202 ? 14.049 -0.202 8.296 1.00 47.28 202 HIS A CA 1
ATOM 1606 C C 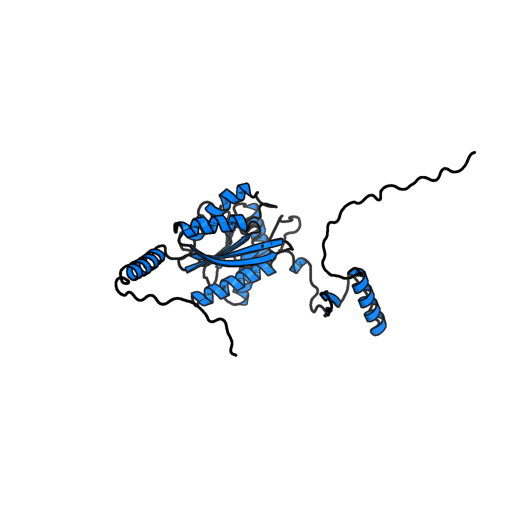. HIS A 1 202 ? 13.541 -1.090 9.438 1.00 47.28 202 HIS A C 1
ATOM 1608 O O . HIS A 1 202 ? 12.612 -1.877 9.265 1.00 47.28 202 HIS A O 1
ATOM 1614 N N . GLY A 1 203 ? 14.181 -0.980 10.604 1.00 52.41 203 GLY A N 1
ATOM 1615 C CA . GLY A 1 203 ? 13.927 -1.847 11.756 1.00 52.41 203 GLY A CA 1
ATOM 1616 C C . GLY A 1 203 ? 14.695 -3.174 11.719 1.00 52.41 203 GLY A C 1
ATOM 1617 O O . GLY A 1 203 ? 15.336 -3.535 10.736 1.00 52.41 203 GLY A O 1
ATOM 1618 N N . SER A 1 204 ? 14.630 -3.905 12.827 1.00 60.47 204 SER A N 1
ATOM 1619 C CA . SER A 1 204 ? 15.093 -5.283 12.988 1.00 60.47 204 SER A CA 1
ATOM 1620 C C . SER A 1 204 ? 13.898 -6.187 13.291 1.00 60.47 204 SER A C 1
ATOM 1622 O O . SER A 1 204 ? 12.859 -5.715 13.756 1.00 60.47 204 SER A O 1
ATOM 1624 N N . HIS A 1 205 ? 14.042 -7.501 13.113 1.00 64.31 205 HIS A N 1
ATOM 1625 C CA . HIS A 1 205 ? 13.032 -8.456 13.587 1.00 64.31 205 HIS A CA 1
ATOM 1626 C C . HIS A 1 205 ? 12.650 -8.192 15.063 1.00 64.31 205 HIS A C 1
ATOM 1628 O O . HIS A 1 205 ? 11.472 -8.173 15.415 1.00 64.31 205 HIS A O 1
ATOM 1634 N N . ASN A 1 206 ? 13.631 -7.851 15.909 1.00 67.69 206 ASN A N 1
ATOM 1635 C CA . ASN A 1 206 ? 13.406 -7.498 17.314 1.00 67.69 206 ASN A CA 1
ATOM 1636 C C . ASN A 1 206 ? 12.605 -6.201 17.510 1.00 67.69 206 ASN A C 1
ATOM 1638 O O . ASN A 1 206 ? 11.774 -6.136 18.417 1.00 67.69 206 ASN A O 1
ATOM 1642 N N . SER A 1 207 ? 12.808 -5.166 16.687 1.00 72.19 207 SER A N 1
ATOM 1643 C CA . SER A 1 207 ? 11.961 -3.966 16.767 1.00 72.19 207 SER A CA 1
ATOM 1644 C C . SER A 1 207 ? 10.546 -4.256 16.270 1.00 72.19 207 SER A C 1
ATOM 1646 O O . SER A 1 207 ? 9.577 -3.790 16.872 1.00 72.19 207 SER A O 1
ATOM 1648 N N . ASN A 1 208 ? 10.411 -5.091 15.235 1.00 79.38 208 ASN A N 1
ATOM 1649 C CA . ASN A 1 208 ? 9.117 -5.461 14.669 1.00 79.38 208 ASN A CA 1
ATOM 1650 C C . ASN A 1 208 ? 8.250 -6.243 15.664 1.00 79.38 208 ASN A C 1
ATOM 1652 O O . ASN A 1 208 ? 7.035 -6.047 15.695 1.00 79.38 208 ASN A O 1
ATOM 1656 N N . GLN A 1 209 ? 8.861 -7.051 16.542 1.00 80.81 209 GLN A N 1
ATOM 1657 C CA . GLN A 1 209 ? 8.144 -7.780 17.598 1.00 80.81 209 GLN A CA 1
ATOM 1658 C C . GLN A 1 209 ? 7.360 -6.859 18.542 1.00 80.81 209 GLN A C 1
ATOM 1660 O O . GLN A 1 209 ? 6.317 -7.256 19.055 1.00 80.81 209 GLN A O 1
ATOM 1665 N N . LYS A 1 210 ? 7.831 -5.624 18.756 1.00 83.69 210 LYS A N 1
ATOM 1666 C CA . LYS A 1 210 ? 7.119 -4.608 19.550 1.00 83.69 210 LYS A CA 1
ATOM 1667 C C . LYS A 1 210 ? 6.224 -3.722 18.686 1.00 83.69 210 LYS A C 1
ATOM 1669 O O . LYS A 1 210 ? 5.164 -3.296 19.144 1.00 83.69 210 LYS A O 1
ATOM 1674 N N . LEU A 1 211 ? 6.651 -3.443 17.456 1.00 86.00 211 LEU A N 1
ATOM 1675 C CA . LEU A 1 211 ? 5.963 -2.550 16.531 1.00 86.00 211 LEU A CA 1
ATOM 1676 C C . LEU A 1 211 ? 4.635 -3.138 16.040 1.00 86.00 211 LEU A C 1
ATOM 1678 O O . LEU A 1 211 ? 3.602 -2.485 16.166 1.00 86.00 211 LEU A O 1
ATOM 1682 N N . TYR A 1 212 ? 4.634 -4.369 15.520 1.00 90.38 212 TYR A N 1
ATOM 1683 C CA . TYR A 1 212 ? 3.454 -4.949 14.865 1.00 90.38 212 TYR A CA 1
ATOM 1684 C C . TYR A 1 212 ? 2.241 -5.071 15.802 1.00 90.38 212 TYR A C 1
ATOM 1686 O O . TYR A 1 212 ? 1.159 -4.648 15.392 1.00 90.38 212 TYR A O 1
ATOM 1694 N N . PRO A 1 213 ? 2.369 -5.530 17.067 1.00 89.50 213 PRO A N 1
ATOM 1695 C CA . PRO A 1 213 ? 1.233 -5.546 17.992 1.00 89.50 213 PRO A CA 1
ATOM 1696 C C . PRO A 1 213 ? 0.660 -4.151 18.273 1.00 89.50 213 PRO A C 1
ATOM 1698 O O . PRO A 1 213 ? -0.556 -3.982 18.364 1.00 89.50 213 PRO A O 1
ATOM 1701 N N . ARG A 1 214 ? 1.525 -3.133 18.400 1.00 90.06 214 ARG A N 1
ATOM 1702 C CA . ARG A 1 214 ? 1.105 -1.748 18.664 1.00 90.06 214 ARG A CA 1
ATOM 1703 C C . ARG A 1 214 ? 0.399 -1.137 17.459 1.00 90.06 214 ARG A C 1
ATOM 1705 O O . ARG A 1 214 ? -0.656 -0.535 17.636 1.00 90.06 214 ARG A O 1
ATOM 1712 N N . LEU A 1 215 ? 0.943 -1.337 16.259 1.00 92.06 215 LEU A N 1
ATOM 1713 C CA . LEU A 1 215 ? 0.309 -0.905 15.014 1.00 92.06 215 LEU A CA 1
ATOM 1714 C C . LEU A 1 215 ? -1.055 -1.572 14.841 1.00 92.06 215 LEU A C 1
ATOM 1716 O O . LEU A 1 215 ? -2.055 -0.875 14.703 1.00 92.06 215 LEU A O 1
ATOM 1720 N N . LEU A 1 216 ? -1.128 -2.902 14.962 1.00 92.12 216 LEU A N 1
ATOM 1721 C CA . LEU A 1 216 ? -2.378 -3.643 14.782 1.00 92.12 216 LEU A CA 1
ATOM 1722 C C . LEU A 1 216 ? -3.463 -3.205 15.782 1.00 92.12 216 LEU A C 1
ATOM 1724 O O . LEU A 1 216 ? -4.635 -3.084 15.417 1.00 92.12 216 LEU A O 1
ATOM 1728 N N . LYS A 1 217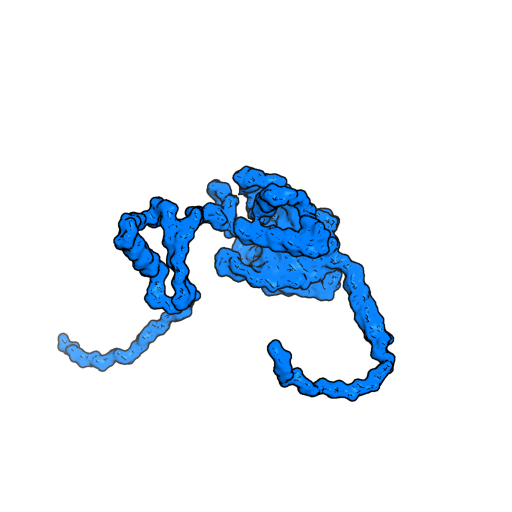 ? -3.075 -2.871 17.021 1.00 91.19 217 LYS A N 1
ATOM 1729 C CA . LYS A 1 217 ? -3.977 -2.277 18.018 1.00 91.19 217 LYS A CA 1
ATOM 1730 C C . LYS A 1 217 ? -4.546 -0.932 17.572 1.00 91.19 217 LYS A C 1
ATOM 1732 O O . LYS A 1 217 ? -5.732 -0.676 17.758 1.00 91.19 217 LYS A O 1
ATOM 1737 N N . GLN A 1 218 ? -3.717 -0.050 17.020 1.00 92.88 218 GLN A N 1
ATOM 1738 C CA . GLN A 1 218 ? -4.196 1.255 16.565 1.00 92.88 218 GLN A CA 1
ATOM 1739 C C . GLN A 1 218 ? -5.011 1.148 15.279 1.00 92.88 218 GLN A C 1
ATOM 1741 O O . GLN A 1 218 ? -6.024 1.833 15.167 1.00 92.88 218 GLN A O 1
ATOM 1746 N N . PHE A 1 219 ? -4.633 0.251 14.368 1.00 94.12 219 PHE A N 1
ATOM 1747 C CA . PHE A 1 219 ? -5.343 0.008 13.112 1.00 94.12 219 PHE A CA 1
ATOM 1748 C C . PHE A 1 219 ? -6.744 -0.546 13.372 1.00 94.12 219 PHE A C 1
ATOM 1750 O O . PHE A 1 219 ? -7.731 -0.003 12.887 1.00 94.12 219 PHE A O 1
ATOM 1757 N N . SER A 1 220 ? -6.859 -1.577 14.212 1.00 92.94 220 SER A N 1
ATOM 1758 C CA . SER A 1 220 ? -8.162 -2.120 14.627 1.00 92.94 220 SER A CA 1
ATOM 1759 C C . SER A 1 220 ? -9.020 -1.084 15.363 1.00 92.94 220 SER A C 1
ATOM 1761 O O . SER A 1 220 ? -10.239 -1.034 15.197 1.00 92.94 220 SER A O 1
ATOM 1763 N N . ARG A 1 221 ? -8.404 -0.196 16.150 1.00 93.00 221 ARG A N 1
ATOM 1764 C CA . ARG A 1 221 ? -9.125 0.885 16.827 1.00 93.00 221 ARG A CA 1
ATOM 1765 C C . ARG A 1 221 ? -9.667 1.935 15.847 1.00 93.00 221 ARG A C 1
ATOM 1767 O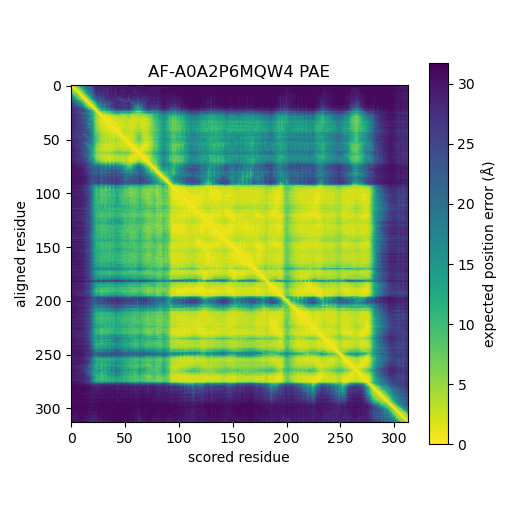 O . ARG A 1 221 ? -10.788 2.405 16.049 1.00 93.00 221 ARG A O 1
ATOM 1774 N N . SER A 1 222 ? -8.885 2.344 14.848 1.00 95.12 222 SER A N 1
ATOM 1775 C CA . SER A 1 222 ? -9.266 3.402 13.902 1.00 95.12 222 SER A CA 1
ATOM 1776 C C . SER A 1 222 ? -10.191 2.921 12.786 1.00 95.12 222 SER A C 1
ATOM 1778 O O . SER A 1 222 ? -10.983 3.721 12.292 1.00 95.12 222 SER A O 1
ATOM 1780 N N . LEU A 1 223 ? -10.146 1.635 12.423 1.00 95.56 223 LEU A N 1
ATOM 1781 C CA . LEU A 1 223 ? -11.066 1.060 11.445 1.00 95.56 223 LEU A CA 1
ATOM 1782 C C . LEU A 1 223 ? -12.522 1.142 11.907 1.00 95.56 223 LEU A C 1
ATOM 1784 O O . LEU A 1 223 ? -12.834 0.893 13.073 1.00 95.56 223 LEU A O 1
ATOM 1788 N N . CYS A 1 224 ? -13.426 1.447 10.983 1.00 95.19 224 CYS A N 1
ATOM 1789 C CA . CYS A 1 224 ? -14.865 1.273 11.149 1.00 95.19 224 CYS A CA 1
ATOM 1790 C C . CYS A 1 224 ? -15.208 -0.216 11.295 1.00 95.19 224 CYS A C 1
ATOM 1792 O O . CYS A 1 224 ? -14.493 -1.076 10.782 1.00 95.19 224 CYS A O 1
ATOM 1794 N N . THR A 1 225 ? -16.314 -0.545 11.966 1.00 93.44 225 THR A N 1
ATOM 1795 C CA . THR A 1 225 ? -16.849 -1.918 11.918 1.00 93.44 225 THR A CA 1
ATOM 1796 C C . THR A 1 225 ? -17.173 -2.287 10.463 1.00 93.44 225 THR A C 1
ATOM 1798 O O . THR A 1 225 ? -17.790 -1.495 9.757 1.00 93.44 225 THR A O 1
ATOM 1801 N N . GLY A 1 226 ? -16.725 -3.459 10.008 1.00 94.19 226 GLY A N 1
ATOM 1802 C CA . GLY A 1 226 ? -16.746 -3.872 8.597 1.00 94.19 226 GLY A CA 1
ATOM 1803 C C . GLY A 1 226 ? -15.564 -3.348 7.770 1.00 94.19 226 GLY A C 1
ATOM 1804 O O . GLY A 1 226 ? -15.316 -3.839 6.672 1.00 94.19 226 GLY A O 1
ATOM 1805 N N . GLY A 1 227 ? -14.795 -2.396 8.306 1.00 97.06 227 GLY A N 1
ATOM 1806 C CA . GLY A 1 227 ? -13.597 -1.856 7.673 1.00 97.06 227 GLY A CA 1
ATOM 1807 C C . GLY A 1 227 ? -12.507 -2.908 7.491 1.00 97.06 227 GLY A C 1
ATOM 1808 O O . GLY A 1 227 ? -12.420 -3.878 8.248 1.00 97.06 227 GLY A O 1
ATOM 1809 N N . GLN A 1 228 ? -11.664 -2.708 6.483 1.00 97.88 228 GLN A N 1
ATOM 1810 C CA . GLN A 1 228 ? -10.683 -3.698 6.038 1.00 97.88 228 GLN A CA 1
ATOM 1811 C C . GLN A 1 228 ? -9.258 -3.157 6.166 1.00 97.88 228 GLN A C 1
ATOM 1813 O O . GLN A 1 228 ? -9.014 -1.975 5.953 1.00 97.88 228 GLN A O 1
ATOM 1818 N N . MET A 1 229 ? -8.287 -4.011 6.474 1.00 97.25 229 MET A N 1
ATOM 1819 C CA . MET A 1 229 ? -6.867 -3.667 6.388 1.00 97.25 229 MET A CA 1
ATOM 1820 C C . MET A 1 229 ? -6.104 -4.660 5.521 1.00 97.25 229 MET A C 1
ATOM 1822 O O . MET A 1 229 ? -6.342 -5.866 5.577 1.00 97.25 229 MET A O 1
ATOM 1826 N N . TYR A 1 230 ? -5.160 -4.134 4.752 1.00 97.69 230 TYR A N 1
ATOM 1827 C CA . TYR A 1 230 ? -4.289 -4.862 3.845 1.00 97.69 230 TYR A CA 1
ATOM 1828 C C . TYR A 1 230 ? -2.851 -4.590 4.267 1.00 97.69 230 TYR A C 1
ATOM 1830 O O . TYR A 1 230 ? -2.340 -3.482 4.103 1.00 97.69 230 TYR A O 1
ATOM 1838 N N . LEU A 1 231 ? -2.226 -5.597 4.869 1.00 95.75 231 LEU A N 1
ATOM 1839 C CA . LEU A 1 231 ? -0.908 -5.492 5.479 1.00 95.75 231 LEU A CA 1
ATOM 1840 C C . LEU A 1 231 ? 0.095 -6.278 4.647 1.00 95.75 231 LEU A C 1
ATOM 1842 O O . LEU A 1 231 ? -0.024 -7.497 4.506 1.00 95.75 231 LEU A O 1
ATOM 1846 N N . LEU A 1 232 ? 1.081 -5.575 4.113 1.00 92.81 232 LEU A N 1
ATOM 1847 C CA . LEU A 1 232 ? 2.173 -6.144 3.349 1.00 92.81 232 LEU A CA 1
ATOM 1848 C C . LEU A 1 232 ? 3.434 -6.190 4.217 1.00 92.81 232 LEU A C 1
ATOM 1850 O O . LEU A 1 232 ? 3.789 -5.205 4.855 1.00 92.81 232 LEU A O 1
ATOM 1854 N N . THR A 1 233 ? 4.102 -7.343 4.284 1.00 89.44 233 THR A N 1
ATOM 1855 C CA . THR A 1 233 ? 5.385 -7.481 4.994 1.00 89.44 233 THR A CA 1
ATOM 1856 C C . THR A 1 233 ? 6.217 -8.649 4.461 1.00 89.44 233 THR A C 1
ATOM 1858 O O . THR A 1 233 ? 5.682 -9.663 4.024 1.00 89.44 233 THR A O 1
ATOM 1861 N N . SER A 1 234 ? 7.541 -8.554 4.544 1.00 85.44 234 SER A N 1
ATOM 1862 C CA . SER A 1 234 ? 8.474 -9.666 4.335 1.00 85.44 234 SER A CA 1
ATOM 1863 C C . SER A 1 234 ? 8.708 -10.476 5.616 1.00 85.44 234 SER A C 1
ATOM 1865 O O . SER A 1 234 ? 9.274 -11.561 5.555 1.00 85.44 234 SER A O 1
ATOM 1867 N N . ASP A 1 235 ? 8.317 -9.954 6.785 1.00 85.06 235 ASP A N 1
ATOM 1868 C CA . ASP A 1 235 ? 8.382 -10.649 8.080 1.00 85.06 235 ASP A CA 1
ATOM 1869 C C . ASP A 1 235 ? 7.051 -11.372 8.354 1.00 85.06 235 ASP A C 1
ATOM 1871 O O . ASP A 1 235 ? 6.309 -11.082 9.298 1.00 85.06 235 ASP A O 1
ATOM 1875 N N . SER A 1 236 ? 6.709 -12.280 7.436 1.00 82.88 236 SER A N 1
ATOM 1876 C CA . SER A 1 236 ? 5.402 -12.941 7.358 1.00 82.88 236 SER A CA 1
ATOM 1877 C C . SER A 1 236 ? 5.081 -13.769 8.601 1.00 82.88 236 SER A C 1
ATOM 1879 O O . SER A 1 236 ? 3.969 -13.695 9.122 1.00 82.88 236 SER A O 1
ATOM 1881 N N . ASN A 1 237 ? 6.067 -14.505 9.118 1.00 86.50 237 ASN A N 1
ATOM 1882 C CA . ASN A 1 237 ? 5.917 -15.342 10.308 1.00 86.50 237 ASN A CA 1
ATOM 1883 C C . ASN A 1 237 ? 5.594 -14.510 11.551 1.00 86.50 237 ASN A C 1
ATOM 1885 O O . ASN A 1 237 ? 4.749 -14.904 12.357 1.00 86.50 237 ASN A O 1
ATOM 1889 N N . LEU A 1 238 ? 6.245 -13.352 11.706 1.00 87.06 238 LEU A N 1
ATOM 1890 C CA . LEU A 1 238 ? 5.988 -12.473 12.836 1.00 87.06 238 LEU A CA 1
ATOM 1891 C C . LEU A 1 238 ? 4.588 -11.872 12.763 1.00 87.06 238 LEU A C 1
ATOM 1893 O O . LEU A 1 238 ? 3.860 -11.926 13.754 1.00 87.06 238 LEU A O 1
ATOM 1897 N N . LEU A 1 239 ? 4.204 -11.320 11.609 1.00 88.25 239 LEU A N 1
ATOM 1898 C CA . LEU A 1 239 ? 2.876 -10.734 11.449 1.00 88.25 239 LEU A CA 1
ATOM 1899 C C . LEU A 1 239 ? 1.785 -11.787 11.652 1.00 88.25 239 LEU A C 1
ATOM 1901 O O . LEU A 1 239 ? 0.832 -11.530 12.382 1.00 88.25 239 LEU A O 1
ATOM 1905 N N . TRP A 1 240 ? 1.960 -12.989 11.098 1.00 90.19 240 TRP A N 1
ATOM 1906 C CA . TRP A 1 240 ? 1.047 -14.107 11.321 1.00 90.19 240 TRP A CA 1
ATOM 1907 C C . TRP A 1 240 ? 0.893 -14.457 12.794 1.00 90.19 240 TRP A C 1
ATOM 1909 O O . TRP A 1 240 ? -0.235 -14.563 13.272 1.00 90.19 240 TRP A O 1
ATOM 1919 N N . ARG A 1 241 ? 2.002 -14.583 13.533 1.00 90.25 241 ARG A N 1
ATOM 1920 C CA . ARG A 1 241 ? 1.952 -14.850 14.974 1.00 90.25 241 ARG A CA 1
ATOM 1921 C C . ARG A 1 241 ? 1.161 -13.767 15.709 1.00 90.25 241 ARG A C 1
ATOM 1923 O O . ARG A 1 241 ? 0.251 -14.097 16.462 1.00 90.25 241 ARG A O 1
ATOM 1930 N N . VAL A 1 242 ? 1.458 -12.494 15.440 1.00 89.00 242 VAL A N 1
ATOM 1931 C CA . VAL A 1 242 ? 0.771 -11.357 16.073 1.00 89.00 242 VAL A CA 1
ATOM 1932 C C . VAL A 1 242 ? -0.722 -11.365 15.740 1.00 89.00 242 VAL A C 1
ATOM 1934 O O . VAL A 1 242 ? -1.549 -11.272 16.641 1.00 89.00 242 VAL A O 1
ATOM 1937 N N . VAL A 1 243 ? -1.094 -11.532 14.470 1.00 90.12 243 VAL A N 1
ATOM 1938 C CA . VAL A 1 243 ? -2.502 -11.608 14.049 1.00 90.12 243 VAL A CA 1
ATOM 1939 C C . VAL A 1 243 ? -3.211 -12.789 14.713 1.00 90.12 243 VAL A C 1
ATOM 1941 O O . VAL A 1 243 ? -4.322 -12.633 15.219 1.00 90.12 243 VAL A O 1
ATOM 1944 N N . LYS A 1 244 ? -2.578 -13.963 14.768 1.00 88.50 244 LYS A N 1
ATOM 1945 C CA . LYS A 1 244 ? -3.152 -15.162 15.388 1.00 88.50 244 LYS A CA 1
ATOM 1946 C C . LYS A 1 244 ? -3.399 -14.971 16.888 1.00 88.50 244 LYS A C 1
ATOM 1948 O O . LYS A 1 244 ? -4.465 -15.325 17.377 1.00 88.50 244 LYS A O 1
ATOM 1953 N N . GLU A 1 245 ? -2.456 -14.372 17.611 1.00 85.19 245 GLU A N 1
ATOM 1954 C CA . GLU A 1 245 ? -2.612 -14.063 19.040 1.00 85.19 245 GLU A CA 1
ATOM 1955 C C . GLU A 1 245 ? -3.756 -13.062 19.293 1.00 85.19 245 GLU A C 1
ATOM 1957 O O . GLU A 1 245 ? -4.567 -13.242 20.205 1.00 85.19 245 GLU A O 1
ATOM 1962 N N . GLN A 1 246 ? -3.873 -12.022 18.460 1.00 80.44 246 GLN A N 1
ATOM 1963 C CA . GLN A 1 246 ? -4.912 -10.995 18.624 1.00 80.44 246 GLN A CA 1
ATOM 1964 C C . GLN A 1 246 ? -6.311 -11.476 18.212 1.00 80.44 246 GLN A C 1
ATOM 1966 O O . GLN A 1 246 ? -7.306 -11.103 18.833 1.00 80.44 246 GLN A O 1
ATOM 1971 N N . THR A 1 247 ? -6.398 -12.331 17.192 1.00 79.25 247 THR A N 1
ATOM 1972 C CA . THR A 1 247 ? -7.665 -12.943 16.756 1.00 79.25 247 THR A CA 1
ATOM 1973 C C . THR A 1 247 ? -8.157 -13.986 17.762 1.00 79.25 247 THR A C 1
ATOM 1975 O O . THR A 1 247 ? -9.340 -13.996 18.086 1.00 79.25 247 THR A O 1
ATOM 1978 N N . ALA A 1 248 ? -7.262 -14.802 18.336 1.00 76.38 248 ALA A N 1
ATOM 1979 C CA . ALA A 1 248 ? -7.624 -15.810 19.337 1.00 76.38 248 ALA A CA 1
ATOM 1980 C C . ALA A 1 248 ? -8.174 -15.196 20.633 1.00 76.38 248 ALA A C 1
ATOM 1982 O O . ALA A 1 248 ? -9.111 -15.723 21.226 1.00 76.38 248 ALA A O 1
ATOM 1983 N N . THR A 1 249 ? -7.620 -14.063 21.068 1.00 70.44 249 THR A N 1
ATOM 1984 C CA . THR A 1 249 ? -8.072 -13.384 22.292 1.00 70.44 249 THR A CA 1
ATOM 1985 C C . THR A 1 249 ? -9.340 -12.549 22.092 1.00 70.44 249 THR A C 1
ATOM 1987 O O . THR A 1 249 ? -9.892 -12.052 23.070 1.00 70.44 249 THR A O 1
ATOM 1990 N N . SER A 1 250 ? -9.807 -12.365 20.846 1.00 67.56 250 SER A N 1
ATOM 1991 C CA . SER A 1 250 ? -10.948 -11.503 20.477 1.00 67.56 250 SER A CA 1
ATOM 1992 C C . SER A 1 250 ? -10.865 -10.059 21.000 1.00 67.56 250 SER A C 1
ATOM 1994 O O . SER A 1 250 ? -11.845 -9.317 20.959 1.00 67.56 250 SER A O 1
ATOM 1996 N N . THR A 1 251 ? -9.695 -9.618 21.464 1.00 70.75 251 THR A N 1
ATOM 1997 C CA . THR A 1 251 ? -9.519 -8.322 22.140 1.00 70.75 251 THR A CA 1
ATOM 1998 C C . THR A 1 251 ? -9.615 -7.133 21.186 1.00 70.75 251 THR A C 1
ATOM 2000 O O . THR A 1 251 ? -9.959 -6.032 21.611 1.00 70.75 251 THR A O 1
ATOM 2003 N N . MET A 1 252 ? -9.333 -7.348 19.898 1.00 77.38 252 MET A N 1
ATOM 2004 C CA . MET A 1 252 ? -9.316 -6.299 18.873 1.00 77.38 252 MET A CA 1
ATOM 2005 C C . MET A 1 252 ? -10.513 -6.332 17.915 1.00 77.38 252 MET A C 1
ATOM 2007 O O . MET A 1 252 ? -10.655 -5.405 17.122 1.00 77.38 252 MET A O 1
ATOM 2011 N N . GLY A 1 253 ? -11.361 -7.369 17.967 1.00 86.69 253 GLY A N 1
ATOM 2012 C CA . GLY A 1 253 ? -12.480 -7.522 17.028 1.00 86.69 253 GLY A CA 1
ATOM 2013 C C . GLY A 1 253 ? -12.015 -7.534 15.569 1.00 86.69 253 GLY A C 1
ATOM 2014 O O . GLY A 1 253 ? -12.499 -6.758 14.758 1.00 86.69 253 GLY A O 1
ATOM 2015 N N . ILE A 1 254 ? -11.024 -8.359 15.234 1.00 90.06 254 ILE A N 1
ATOM 2016 C CA . ILE A 1 254 ? -10.514 -8.509 13.863 1.00 90.06 254 ILE A CA 1
ATOM 2017 C C . ILE A 1 254 ? -10.546 -9.977 13.458 1.00 90.06 254 ILE A C 1
ATOM 2019 O O . ILE A 1 254 ? -10.369 -10.856 14.300 1.00 90.06 254 ILE A O 1
ATOM 2023 N N . THR A 1 255 ? -10.756 -10.243 12.174 1.00 91.62 255 THR A N 1
ATOM 2024 C CA . THR A 1 255 ? -10.668 -11.579 11.572 1.00 91.62 255 THR A CA 1
ATOM 2025 C C . THR A 1 255 ? -9.684 -11.555 10.417 1.00 91.62 255 THR A C 1
ATOM 2027 O O . THR A 1 255 ? -9.640 -10.584 9.668 1.00 91.62 255 THR A O 1
ATOM 2030 N N . LEU A 1 256 ? -8.880 -12.611 10.275 1.00 92.88 256 LEU A N 1
ATOM 2031 C CA . LEU A 1 256 ? -8.062 -12.799 9.079 1.00 92.88 256 LEU A CA 1
ATOM 2032 C C . LEU A 1 256 ? -8.941 -13.384 7.971 1.00 92.88 256 LEU A C 1
ATOM 2034 O O . LEU A 1 256 ? -9.482 -14.475 8.140 1.00 92.88 256 LEU A O 1
ATOM 2038 N N . ASP A 1 257 ? -9.027 -12.690 6.841 1.00 92.25 257 ASP A N 1
ATOM 2039 C CA . ASP A 1 257 ? -9.839 -13.117 5.699 1.00 92.25 257 ASP A CA 1
ATOM 2040 C C . ASP A 1 257 ? -9.003 -13.892 4.681 1.00 92.25 257 ASP A C 1
ATOM 2042 O O . ASP A 1 257 ? -9.438 -14.908 4.142 1.00 92.25 257 ASP A O 1
ATOM 2046 N N . SER A 1 258 ? -7.783 -13.421 4.395 1.00 93.44 258 SER A N 1
ATOM 2047 C CA . SER A 1 258 ? -6.883 -14.120 3.479 1.00 93.44 258 SER A CA 1
ATOM 2048 C C . SER A 1 258 ? -5.413 -13.787 3.704 1.00 93.44 258 SER A C 1
ATOM 2050 O O . SER A 1 258 ? -5.057 -12.750 4.265 1.00 93.44 258 SER A O 1
ATOM 2052 N N . MET A 1 259 ? -4.555 -14.685 3.224 1.00 93.81 259 MET A N 1
ATOM 2053 C CA . MET A 1 259 ? -3.106 -14.557 3.258 1.00 93.81 259 MET A CA 1
ATOM 2054 C C . MET A 1 259 ? -2.548 -14.985 1.893 1.00 93.81 259 MET A C 1
ATOM 2056 O O . MET A 1 259 ? -2.726 -16.129 1.484 1.00 93.81 259 MET A O 1
ATOM 2060 N N . ARG A 1 260 ? -1.911 -14.063 1.158 1.00 92.44 260 ARG A N 1
ATOM 2061 C CA . ARG A 1 260 ? -1.398 -14.292 -0.209 1.00 92.44 260 ARG A CA 1
ATOM 2062 C C . ARG A 1 260 ? 0.086 -13.978 -0.325 1.00 92.44 260 ARG A C 1
ATOM 2064 O O . ARG A 1 260 ? 0.517 -12.897 0.080 1.00 92.44 260 ARG A O 1
ATOM 2071 N N . LEU A 1 261 ? 0.862 -14.920 -0.857 1.00 89.44 261 LEU A N 1
ATOM 2072 C CA . LEU A 1 261 ? 2.271 -14.692 -1.163 1.00 89.44 261 LEU A CA 1
ATOM 2073 C C . LEU A 1 261 ? 2.367 -13.815 -2.415 1.00 89.44 261 LEU A C 1
ATOM 2075 O O . LEU A 1 261 ? 1.781 -14.138 -3.446 1.00 89.44 261 LEU A O 1
ATOM 2079 N N . VAL A 1 262 ? 3.104 -12.715 -2.323 1.00 87.88 262 VAL A N 1
ATOM 2080 C CA . VAL A 1 262 ? 3.341 -11.774 -3.420 1.00 87.88 262 VAL A CA 1
ATOM 2081 C C . VAL A 1 262 ? 4.837 -11.535 -3.572 1.00 87.88 262 VAL A C 1
ATOM 2083 O O . VAL A 1 262 ? 5.576 -11.514 -2.592 1.00 87.88 262 VAL A O 1
ATOM 2086 N N . VAL A 1 263 ? 5.309 -11.369 -4.806 1.00 81.81 263 VAL A N 1
ATOM 2087 C CA . VAL A 1 263 ? 6.725 -11.088 -5.078 1.00 81.81 263 VAL A CA 1
ATOM 2088 C C . VAL A 1 263 ? 6.871 -9.622 -5.451 1.00 81.81 263 VAL A C 1
ATOM 2090 O O . VAL A 1 263 ? 6.345 -9.185 -6.471 1.00 81.81 263 VAL A O 1
ATOM 2093 N N . ILE A 1 264 ? 7.604 -8.866 -4.636 1.00 79.56 264 ILE A N 1
ATOM 2094 C CA . ILE A 1 264 ? 7.791 -7.421 -4.796 1.00 79.56 264 ILE A CA 1
ATOM 2095 C C . ILE A 1 264 ? 9.284 -7.148 -4.892 1.00 79.56 264 ILE A C 1
ATOM 2097 O O . ILE A 1 264 ? 10.043 -7.444 -3.973 1.00 79.56 264 ILE A O 1
ATOM 2101 N N . GLY A 1 265 ? 9.734 -6.636 -6.040 1.00 71.12 265 GLY A N 1
ATOM 2102 C CA . GLY A 1 265 ? 11.160 -6.370 -6.268 1.00 71.12 265 GLY A CA 1
ATOM 2103 C C . GLY A 1 265 ? 12.053 -7.612 -6.119 1.00 71.12 265 GLY A C 1
ATOM 2104 O O . GLY A 1 265 ? 13.201 -7.496 -5.704 1.00 71.12 265 GLY A O 1
ATOM 2105 N N . GLY A 1 266 ? 11.519 -8.807 -6.401 1.00 72.62 266 GLY A N 1
ATOM 2106 C CA . GLY A 1 266 ? 12.221 -10.084 -6.219 1.00 72.62 266 GLY A CA 1
ATOM 2107 C C . GLY A 1 266 ? 12.236 -10.614 -4.779 1.00 72.62 266 GLY A C 1
ATOM 2108 O O . GLY A 1 266 ? 12.750 -11.705 -4.549 1.00 72.62 266 GLY A O 1
ATOM 2109 N N . LEU A 1 267 ? 11.654 -9.887 -3.822 1.00 75.94 267 LEU A N 1
ATOM 2110 C CA . LEU A 1 267 ? 11.466 -10.343 -2.448 1.00 75.94 267 LEU A CA 1
ATOM 2111 C C . LEU A 1 267 ? 10.084 -10.977 -2.293 1.00 75.94 267 LEU A C 1
ATOM 2113 O O . LEU A 1 267 ? 9.080 -10.427 -2.741 1.00 75.94 267 LEU A O 1
ATOM 2117 N N . ALA A 1 268 ? 10.041 -12.142 -1.651 1.00 82.88 268 ALA A N 1
ATOM 2118 C CA . ALA A 1 268 ? 8.796 -12.772 -1.248 1.00 82.88 268 ALA A CA 1
ATOM 2119 C C . ALA A 1 268 ? 8.221 -12.024 -0.035 1.00 82.88 268 ALA A C 1
ATOM 2121 O O . ALA A 1 268 ? 8.843 -11.977 1.027 1.00 82.88 268 ALA A O 1
ATOM 2122 N N . CYS A 1 269 ? 7.039 -11.445 -0.213 1.00 87.69 269 CYS A N 1
ATOM 2123 C CA . CYS A 1 269 ? 6.288 -10.724 0.802 1.00 87.69 269 CYS A CA 1
ATOM 2124 C C . CYS A 1 269 ? 4.920 -11.383 0.998 1.00 87.69 269 CYS A C 1
ATOM 2126 O O . CYS A 1 269 ? 4.362 -12.013 0.101 1.00 87.69 269 CYS A O 1
ATOM 2128 N N . GLN A 1 270 ? 4.358 -11.227 2.185 1.00 91.44 270 GLN A N 1
ATOM 2129 C CA . GLN A 1 270 ? 3.031 -11.692 2.537 1.00 91.44 270 GLN A CA 1
ATOM 2130 C C . GLN A 1 270 ? 2.072 -10.511 2.544 1.00 91.44 270 GLN A C 1
ATOM 2132 O O . GLN A 1 270 ? 2.298 -9.542 3.264 1.00 91.44 270 GLN A O 1
ATOM 2137 N N . LEU A 1 271 ? 0.993 -10.623 1.775 1.00 95.12 271 LEU A N 1
ATOM 2138 C CA . LEU A 1 271 ? -0.176 -9.766 1.895 1.00 95.12 271 LEU A CA 1
ATOM 2139 C C . LEU A 1 271 ? -1.206 -10.459 2.791 1.00 95.12 271 LEU A C 1
ATOM 2141 O O . LEU A 1 271 ? -1.666 -11.556 2.464 1.00 95.12 271 LEU A O 1
ATOM 2145 N N . MET A 1 272 ? -1.557 -9.831 3.908 1.00 95.62 272 MET A N 1
ATOM 2146 C CA . MET A 1 272 ? -2.632 -10.259 4.801 1.00 95.62 272 MET A CA 1
ATOM 2147 C C . MET A 1 272 ? -3.807 -9.295 4.707 1.00 95.62 272 MET A C 1
ATOM 2149 O O . MET A 1 272 ? -3.621 -8.087 4.835 1.00 95.62 272 MET A O 1
ATOM 2153 N N . THR A 1 273 ? -5.010 -9.833 4.529 1.00 96.50 273 THR A N 1
ATOM 2154 C CA . THR A 1 273 ? -6.253 -9.056 4.550 1.00 96.50 273 THR A CA 1
ATOM 2155 C C . THR A 1 273 ? -7.032 -9.399 5.805 1.00 96.50 273 THR A C 1
ATOM 2157 O O . THR A 1 273 ? -7.293 -10.576 6.056 1.00 96.50 273 THR A O 1
ATOM 2160 N N . LEU A 1 274 ? -7.394 -8.382 6.582 1.00 95.50 274 LEU A N 1
ATOM 2161 C CA . LEU A 1 274 ? -8.198 -8.534 7.787 1.00 95.50 274 LEU A CA 1
ATOM 2162 C C . LEU A 1 274 ? -9.420 -7.624 7.739 1.00 95.50 274 LEU A C 1
ATOM 2164 O O . LEU A 1 274 ? -9.326 -6.493 7.263 1.00 95.50 274 LEU A O 1
ATOM 2168 N N . THR A 1 275 ? -10.517 -8.073 8.335 1.00 95.31 275 THR A N 1
ATOM 2169 C CA . THR A 1 275 ? -11.732 -7.277 8.517 1.00 95.31 275 THR A CA 1
ATOM 2170 C C . THR A 1 275 ? -11.956 -7.004 9.997 1.00 95.31 275 THR A C 1
ATOM 2172 O O . THR A 1 275 ? -11.805 -7.891 10.843 1.00 95.31 275 THR A O 1
ATOM 2175 N N . LYS A 1 276 ? -12.334 -5.768 10.331 1.00 93.44 276 LYS A N 1
ATOM 2176 C CA . LYS A 1 276 ? -12.807 -5.424 11.668 1.00 93.44 276 LYS A CA 1
ATOM 2177 C C . LYS A 1 276 ? -14.233 -5.927 11.846 1.00 93.44 276 LYS A C 1
ATOM 2179 O O . LYS A 1 276 ? -15.162 -5.480 11.177 1.00 93.44 276 LYS A O 1
ATOM 2184 N N . THR A 1 277 ? -14.415 -6.830 12.791 1.00 87.75 277 THR A N 1
ATOM 2185 C CA . THR A 1 277 ? -15.716 -7.325 13.220 1.00 87.75 277 THR A CA 1
ATOM 2186 C C . THR A 1 277 ? -16.218 -6.522 14.416 1.00 87.75 277 THR A C 1
ATOM 2188 O O . THR A 1 277 ? -15.444 -5.973 15.201 1.00 87.75 277 THR A O 1
ATOM 2191 N N . SER A 1 278 ? -17.542 -6.432 14.570 1.00 69.50 278 SER A N 1
ATOM 2192 C CA . SER A 1 278 ? -18.103 -5.892 15.809 1.00 69.50 278 SER A CA 1
ATOM 2193 C C . SER A 1 278 ? -17.675 -6.796 16.971 1.00 69.50 278 SER A C 1
ATOM 2195 O O . SER A 1 278 ? -17.859 -8.015 16.867 1.00 69.50 278 SER A O 1
ATOM 2197 N N . PRO A 1 279 ? -17.185 -6.248 18.100 1.00 58.16 279 PRO A N 1
ATOM 2198 C CA . PRO A 1 279 ? -16.851 -7.047 19.279 1.00 58.16 279 PRO A CA 1
ATOM 2199 C C . PRO A 1 279 ? -18.050 -7.852 19.825 1.00 58.16 279 PRO A C 1
ATOM 2201 O O . PRO A 1 279 ? -17.860 -8.784 20.604 1.00 58.16 279 PRO A O 1
ATOM 2204 N N . PHE A 1 280 ? -19.284 -7.543 19.400 1.00 44.03 280 PHE A N 1
ATOM 2205 C CA . PHE A 1 280 ? -20.499 -8.266 19.786 1.00 44.03 280 PHE A CA 1
ATOM 2206 C C . PHE A 1 280 ? -20.835 -9.494 18.923 1.00 44.03 280 PHE A C 1
ATOM 2208 O O . PHE A 1 280 ? -21.494 -10.404 19.425 1.00 44.03 280 PHE A O 1
ATOM 2215 N N . LEU A 1 281 ? -20.363 -9.583 17.673 1.00 41.91 281 LEU A N 1
ATOM 2216 C CA . LEU A 1 281 ? -20.763 -10.665 16.753 1.00 41.91 281 LEU A CA 1
ATOM 2217 C C . LEU A 1 281 ? -20.189 -12.040 17.141 1.00 41.91 281 LEU A C 1
ATOM 2219 O O . LEU A 1 281 ? -20.755 -13.073 16.784 1.00 41.91 281 LEU A O 1
ATOM 2223 N N . TRP A 1 282 ? -19.092 -12.085 17.907 1.00 37.62 282 TRP A N 1
ATOM 2224 C CA . TRP A 1 282 ? -18.529 -13.357 18.376 1.00 37.62 282 TRP A CA 1
ATOM 2225 C C . TRP A 1 282 ? -19.384 -14.015 19.470 1.00 37.62 282 TRP A C 1
ATOM 2227 O O . TRP A 1 282 ? -19.596 -15.229 19.442 1.00 37.62 282 TRP A O 1
ATOM 2237 N N . LYS A 1 283 ? -19.966 -13.219 20.383 1.00 35.47 283 LYS A N 1
ATOM 2238 C CA . LYS A 1 283 ? -20.833 -13.745 21.454 1.00 35.47 283 LYS A CA 1
ATOM 2239 C C . LYS A 1 283 ? -22.092 -14.422 20.911 1.00 35.47 283 LYS A C 1
ATOM 2241 O O . LYS A 1 283 ? -22.602 -15.335 21.554 1.00 35.47 283 LYS A O 1
ATOM 2246 N N . GLU A 1 284 ? -22.586 -14.028 19.739 1.00 39.44 284 GLU A N 1
ATOM 2247 C CA . GLU A 1 284 ? -23.722 -14.702 19.097 1.00 39.44 284 GLU A CA 1
ATOM 2248 C C . GLU A 1 284 ? -23.334 -16.028 18.438 1.00 39.44 284 GLU A C 1
ATOM 2250 O O . GLU A 1 284 ? -24.102 -16.985 18.524 1.00 39.44 284 GLU A O 1
ATOM 2255 N N . LYS A 1 285 ? -22.128 -16.145 17.861 1.00 42.84 285 LYS A N 1
ATOM 2256 C CA . LYS A 1 285 ? -21.635 -17.429 17.332 1.00 42.84 285 LYS A CA 1
ATOM 2257 C C . LYS A 1 285 ? -21.373 -18.451 18.440 1.00 42.84 285 LYS A C 1
ATOM 2259 O O . LYS A 1 285 ? -21.725 -19.618 18.270 1.00 42.84 285 LYS A O 1
ATOM 2264 N N . GLU A 1 286 ? -20.839 -18.032 19.589 1.00 46.34 286 GLU A N 1
ATOM 2265 C CA . GLU A 1 286 ? -20.689 -18.923 20.751 1.00 46.34 286 GLU A CA 1
ATOM 2266 C C . GLU A 1 286 ? -22.031 -19.288 21.388 1.00 46.34 286 GLU A C 1
ATOM 2268 O O . GLU A 1 286 ? -22.245 -20.456 21.701 1.00 46.34 286 GLU A O 1
ATOM 2273 N N . LYS A 1 287 ? -22.980 -18.348 21.498 1.00 43.44 287 LYS A N 1
ATOM 2274 C CA . LYS A 1 287 ? -24.346 -18.661 21.953 1.00 43.44 287 LYS A CA 1
ATOM 2275 C C . LYS A 1 287 ? -25.092 -19.574 20.978 1.00 43.44 287 LYS A C 1
ATOM 2277 O O . LYS A 1 287 ? -25.819 -20.455 21.422 1.00 43.44 287 LYS A O 1
ATOM 2282 N N . GLY A 1 288 ? -24.884 -19.422 19.670 1.00 43.91 288 GLY A N 1
ATOM 2283 C CA . GLY A 1 288 ? -25.448 -20.298 18.641 1.00 43.91 288 GLY A CA 1
ATOM 2284 C C . GLY A 1 288 ? -24.877 -21.719 18.685 1.00 43.91 288 GLY A C 1
ATOM 2285 O O . GLY A 1 288 ? -25.628 -22.684 18.547 1.00 43.91 288 GLY A O 1
ATOM 2286 N N . ASN A 1 289 ? -23.573 -21.866 18.951 1.00 47.25 289 ASN A N 1
ATOM 2287 C CA . ASN A 1 289 ? -22.935 -23.174 19.139 1.00 47.25 289 ASN A CA 1
ATOM 2288 C C . ASN A 1 289 ? -23.237 -23.806 20.510 1.00 47.25 289 ASN A C 1
ATOM 2290 O O . ASN A 1 289 ? -23.381 -25.025 20.591 1.00 47.25 289 ASN A O 1
ATOM 2294 N N . ALA A 1 290 ? -23.397 -23.010 21.570 1.00 46.03 290 ALA A N 1
ATOM 2295 C CA . ALA A 1 290 ? -23.822 -23.486 22.888 1.00 46.03 290 ALA A CA 1
ATOM 2296 C C . ALA A 1 290 ? -25.299 -23.924 22.890 1.00 46.03 290 ALA A C 1
ATOM 2298 O O . ALA A 1 290 ? -25.612 -24.993 23.408 1.00 46.03 290 ALA A O 1
ATOM 2299 N N . ASN A 1 291 ? -26.189 -23.185 22.212 1.00 45.00 291 ASN A N 1
ATOM 2300 C CA . ASN A 1 291 ? -27.591 -23.583 22.035 1.00 45.00 291 ASN A CA 1
ATOM 2301 C C . ASN A 1 291 ? -27.755 -24.807 21.123 1.00 45.00 291 ASN A C 1
ATOM 2303 O O . ASN A 1 291 ? -28.704 -25.567 21.304 1.00 45.00 291 ASN A O 1
ATOM 2307 N N . LYS A 1 292 ? -26.842 -25.038 20.167 1.00 46.06 292 LYS A N 1
ATOM 2308 C CA . LYS A 1 292 ? -26.806 -26.296 19.401 1.00 46.06 292 LYS A CA 1
ATOM 2309 C C . LYS A 1 292 ? -26.289 -27.476 20.228 1.00 46.06 292 LYS A C 1
ATOM 2311 O O . LYS A 1 292 ? -26.804 -28.572 20.062 1.00 46.06 292 LYS A O 1
ATOM 2316 N N . LYS A 1 293 ? -25.341 -27.262 21.151 1.00 43.84 293 LYS A N 1
ATOM 2317 C CA . LYS A 1 293 ? -24.883 -28.306 22.088 1.00 43.84 293 LYS A CA 1
ATOM 2318 C C . LYS A 1 293 ? -25.890 -28.628 23.200 1.00 43.84 293 LYS A C 1
ATOM 2320 O O . LYS A 1 293 ? -25.876 -29.748 23.686 1.00 43.84 293 LYS A O 1
ATOM 2325 N N . GLN A 1 294 ? -26.776 -27.703 23.575 1.00 42.59 294 GLN A N 1
ATOM 2326 C CA . GLN A 1 294 ? -27.848 -27.964 24.552 1.00 42.59 294 GLN A CA 1
ATOM 2327 C C . GLN A 1 294 ? -29.140 -28.536 23.946 1.00 42.59 294 GLN A C 1
ATOM 2329 O O . GLN A 1 294 ? -29.971 -29.046 24.689 1.00 42.59 294 GLN A O 1
ATOM 2334 N N . LYS A 1 295 ? -29.318 -28.490 22.618 1.00 41.09 295 LYS A N 1
ATOM 2335 C CA . LYS A 1 295 ? -30.468 -29.099 21.918 1.00 41.09 295 LYS A CA 1
ATOM 2336 C C . LYS A 1 295 ? -30.165 -30.455 21.262 1.00 41.09 295 LYS A C 1
ATOM 2338 O O . LYS A 1 295 ? -30.970 -30.933 20.473 1.00 41.09 295 LYS A O 1
ATOM 2343 N N . GLY A 1 296 ? -29.019 -31.059 21.573 1.00 35.81 296 GLY A N 1
ATOM 2344 C CA . GLY A 1 296 ? -28.615 -32.381 21.088 1.00 35.81 296 GLY A CA 1
ATOM 2345 C C . GLY A 1 296 ? -28.364 -33.344 22.244 1.00 35.81 296 GLY A C 1
ATOM 2346 O O . GLY A 1 296 ? -27.238 -33.791 22.426 1.00 35.81 296 GLY A O 1
ATOM 2347 N N . GLY A 1 297 ? -29.392 -33.592 23.052 1.00 32.72 297 GLY A N 1
ATOM 2348 C CA . GLY A 1 297 ? -29.468 -34.732 23.963 1.00 32.72 297 GLY A CA 1
ATOM 2349 C C . GLY A 1 297 ? -30.716 -35.528 23.591 1.00 32.72 297 GLY A C 1
ATOM 2350 O O . GLY A 1 297 ? -31.767 -34.921 23.411 1.00 32.72 297 GLY A O 1
ATOM 2351 N N . ASP A 1 298 ? -30.549 -36.838 23.443 1.00 35.72 298 ASP A N 1
ATOM 2352 C CA . ASP A 1 298 ? -31.512 -37.851 22.993 1.00 35.72 298 ASP A CA 1
ATOM 2353 C C . ASP A 1 298 ? -31.801 -37.911 21.486 1.00 35.72 298 ASP A C 1
ATOM 2355 O O . ASP A 1 298 ? -32.818 -37.450 20.972 1.00 35.72 298 ASP A O 1
ATOM 2359 N N . ASN A 1 299 ? -30.897 -38.579 20.767 1.00 29.89 299 ASN A N 1
ATOM 2360 C CA . ASN A 1 299 ? -31.239 -39.909 20.262 1.00 29.89 299 ASN A CA 1
ATOM 2361 C C . ASN A 1 299 ? -29.980 -40.670 19.836 1.00 29.89 299 ASN A C 1
ATOM 2363 O O . ASN A 1 299 ? -29.248 -40.256 18.936 1.00 29.89 299 ASN A O 1
ATOM 2367 N N . ASP A 1 300 ? -29.770 -41.805 20.497 1.00 32.56 300 ASP A N 1
ATOM 2368 C CA . ASP A 1 300 ? -28.880 -42.872 20.068 1.00 32.56 300 ASP A CA 1
ATOM 2369 C C . ASP A 1 300 ? -29.277 -43.369 18.672 1.00 32.56 300 ASP A C 1
ATOM 2371 O O . ASP A 1 300 ? -30.411 -43.775 18.422 1.00 32.56 300 ASP A O 1
ATOM 2375 N N . SER A 1 301 ? -28.313 -43.397 17.760 1.00 29.17 301 SER A N 1
ATOM 2376 C CA . SER A 1 301 ? -28.127 -44.534 16.855 1.00 29.17 301 SER A CA 1
ATOM 2377 C C . SER A 1 301 ? -26.739 -44.446 16.237 1.00 29.17 301 SER A C 1
ATOM 2379 O O . SER A 1 301 ? -26.423 -43.586 15.416 1.00 29.17 301 SER A O 1
ATOM 2381 N N . ALA A 1 302 ? -25.885 -45.359 16.683 1.00 33.31 302 ALA A N 1
ATOM 2382 C CA . ALA A 1 302 ? -24.632 -45.671 16.036 1.00 33.31 302 ALA A CA 1
ATOM 2383 C C . ALA A 1 302 ? -24.903 -46.158 14.606 1.00 33.31 302 ALA A C 1
ATOM 2385 O O . ALA A 1 302 ? -25.559 -47.180 14.426 1.00 33.31 302 ALA A O 1
ATOM 2386 N N . VAL A 1 303 ? -24.348 -45.474 13.603 1.00 28.34 303 VAL A N 1
ATOM 2387 C CA . VAL A 1 303 ? -24.006 -46.096 12.320 1.00 28.34 303 VAL A CA 1
ATOM 2388 C C . VAL A 1 303 ? -22.644 -45.566 11.879 1.00 28.34 303 VAL A C 1
ATOM 2390 O O . VAL A 1 303 ? -22.408 -44.369 11.733 1.00 28.34 303 VAL A O 1
ATOM 2393 N N . THR A 1 304 ? -21.734 -46.518 11.744 1.00 27.95 304 THR A N 1
ATOM 2394 C CA . THR A 1 304 ? -20.352 -46.459 11.277 1.00 27.95 304 THR A CA 1
ATOM 2395 C C . THR A 1 304 ? -20.178 -45.731 9.942 1.00 27.95 304 THR A C 1
ATOM 2397 O O . THR A 1 304 ? -20.831 -46.069 8.959 1.00 27.95 304 THR A O 1
ATOM 2400 N N . PHE A 1 305 ? -19.222 -44.798 9.889 1.00 26.34 305 PHE A N 1
ATOM 2401 C CA . PHE A 1 305 ? -18.638 -44.294 8.645 1.00 26.34 305 PHE A CA 1
ATOM 2402 C C . PHE A 1 305 ? -17.583 -45.288 8.147 1.00 26.34 305 PHE A C 1
ATOM 2404 O O . PHE A 1 305 ? -16.477 -45.342 8.683 1.00 26.34 305 PHE A O 1
ATOM 2411 N N . ALA A 1 306 ? -17.925 -46.050 7.114 1.00 27.23 306 ALA A N 1
ATOM 2412 C CA . ALA A 1 306 ? -16.967 -46.693 6.227 1.00 27.23 306 ALA A CA 1
ATOM 2413 C C . ALA A 1 306 ? -17.505 -46.609 4.793 1.00 27.23 306 ALA A C 1
ATOM 2415 O O . ALA A 1 306 ? -18.690 -46.829 4.564 1.00 27.23 306 ALA A O 1
ATOM 2416 N N . ASP A 1 307 ? -16.592 -46.287 3.880 1.00 28.12 307 ASP A N 1
ATOM 2417 C CA . ASP A 1 307 ? -16.685 -46.407 2.425 1.00 28.12 307 ASP A CA 1
ATOM 2418 C C . ASP A 1 307 ? -17.644 -45.476 1.670 1.00 28.12 307 ASP A C 1
ATOM 2420 O O . ASP A 1 307 ? -18.857 -45.641 1.676 1.00 28.12 307 ASP A O 1
ATOM 2424 N N . GLN A 1 308 ? -17.056 -44.540 0.912 1.00 28.22 308 GLN A N 1
ATOM 2425 C CA . GLN A 1 308 ? -17.128 -44.549 -0.560 1.00 28.22 308 GLN A CA 1
ATOM 2426 C C . GLN A 1 308 ? -16.336 -43.367 -1.150 1.00 28.22 308 GLN A C 1
ATOM 2428 O O . GLN A 1 308 ? -16.847 -42.280 -1.401 1.00 28.22 308 GLN A O 1
ATOM 2433 N N . TYR A 1 309 ? -15.050 -43.614 -1.410 1.00 31.09 309 TYR A N 1
ATOM 2434 C CA . TYR A 1 309 ? -14.403 -43.097 -2.614 1.00 31.09 309 TYR A CA 1
ATOM 2435 C C . TYR A 1 309 ? -14.817 -44.031 -3.752 1.00 31.09 309 TYR A C 1
ATOM 2437 O O . TYR A 1 309 ? -14.336 -45.158 -3.755 1.00 31.09 309 TYR A O 1
ATOM 2445 N N . HIS A 1 310 ? -15.661 -43.596 -4.690 1.00 30.69 310 HIS A N 1
ATOM 2446 C CA . HIS A 1 310 ? -15.621 -44.006 -6.105 1.00 30.69 310 HIS A CA 1
ATOM 2447 C C . HIS A 1 310 ? -16.667 -43.250 -6.944 1.00 30.69 310 HIS A C 1
ATOM 2449 O O . HIS A 1 310 ? -17.860 -43.397 -6.722 1.00 30.69 310 HIS A O 1
ATOM 2455 N N . ASN A 1 311 ? -16.136 -42.520 -7.930 1.00 28.69 311 ASN A N 1
ATOM 2456 C CA . ASN A 1 311 ? -16.609 -42.286 -9.301 1.00 28.69 311 ASN A CA 1
ATOM 2457 C C . ASN A 1 311 ? -17.968 -41.644 -9.644 1.00 28.69 311 ASN A C 1
ATOM 2459 O O . ASN A 1 311 ? -18.990 -41.880 -9.012 1.00 28.69 311 ASN A O 1
ATOM 2463 N N . HIS A 1 312 ? -17.886 -40.984 -10.814 1.00 30.78 312 HIS A N 1
ATOM 2464 C CA . HIS A 1 312 ? -18.897 -40.459 -11.746 1.00 30.78 312 HIS A CA 1
ATOM 2465 C C . HIS A 1 312 ? -19.249 -38.972 -11.546 1.00 30.78 312 HIS A C 1
ATOM 2467 O O . HIS A 1 312 ? -19.663 -38.577 -10.462 1.00 30.78 312 HIS A O 1
ATOM 2473 N N . ASP A 1 313 ? -19.060 -38.066 -12.515 1.00 39.53 313 ASP A N 1
ATOM 2474 C CA . ASP A 1 313 ? -18.690 -38.143 -13.946 1.00 39.53 313 ASP A CA 1
ATOM 2475 C C . ASP A 1 313 ? -17.924 -36.875 -14.381 1.00 39.53 313 ASP A C 1
ATOM 2477 O O . ASP A 1 313 ? -18.142 -35.809 -13.755 1.00 39.53 313 ASP A O 1
#

Solvent-accessible surface area (backbone atoms only — not comparable to full-atom values): 18589 Å² total; per-residue (Å²): 138,88,84,87,84,90,85,84,89,81,78,83,85,85,80,84,93,81,83,84,87,84,60,99,56,101,67,56,71,69,57,57,50,51,52,52,52,50,53,47,26,73,76,68,70,50,83,89,51,94,85,81,55,95,68,54,73,46,77,47,72,59,77,94,45,77,47,78,43,74,51,94,58,86,82,51,68,67,76,62,40,59,84,63,64,90,95,54,81,75,94,74,77,68,38,45,66,59,31,36,50,51,46,52,52,51,43,53,54,42,24,74,76,67,77,42,72,53,50,30,35,35,21,56,54,28,47,57,27,44,52,32,42,37,45,37,50,52,28,60,76,68,71,47,82,52,46,32,37,27,21,20,69,45,57,71,34,43,56,47,16,49,54,39,24,59,78,66,73,41,84,53,48,79,46,75,34,49,45,65,77,51,76,57,60,69,50,64,28,35,32,36,48,32,69,47,76,37,44,84,85,48,65,36,65,75,52,44,70,61,45,52,59,39,35,52,53,30,50,47,44,19,30,21,76,72,14,38,38,39,43,32,29,60,56,43,69,60,54,48,51,48,51,51,57,45,43,73,66,51,78,56,20,49,43,82,75,48,77,44,86,41,75,56,97,86,41,72,27,31,39,37,34,32,34,27,44,56,76,64,60,57,60,54,54,53,49,53,51,49,53,52,61,71,71,67,75,89,78,92,74,93,79,85,93,74,89,80,93,75,88,88,131